Protein 3SON (pdb70)

Foldseek 3Di:
DDKAKEFEWEWADDPVAIWTKWFAFPPDRAIGTQMDMDDDPDDVVRVRQVSCCQFFVDDRDWDFFDPQKDWAQCVVPDPDDDRTDMYGYYYTYCNPPNVVTDGDNRTDDIDTHDLVVVCVRHDDPSRNVRSVRVRVCVVVVHGD/DDAKEFEWEWEQDPPGIWTKWFAFPQDGAIGTQMDDDDDPDDPVRRVLVSVCVQWVWDNPWDWFFPQKDWDQCVVPDPDDDRIHMYGYIYTYCHVTHTAGDDDRGGHHIDTGHLVVCCVRHDDPSRNVRSVRVRVCVVVVHGD

Solvent-accessible surface area: 14533 Å² total

Structure (mmCIF, N/CA/C/O backbone):
data_3SON
#
_entry.id   3SON
#
_cell.length_a   57.880
_cell.length_b   57.880
_cell.length_c   94.490
_cell.angle_alpha   90.000
_cell.angle_beta   90.000
_cell.angle_gamma   90.000
#
_symmetry.space_group_name_H-M   'P 43'
#
loop_
_entity.id
_entity.type
_entity.pdbx_description
1 polymer 'Hypothetical NUDIX hydrolase'
2 non-polymer 'CALCIUM ION'
3 water water
#
loop_
_atom_site.group_PDB
_atom_site.id
_atom_site.type_symbol
_atom_site.label_atom_id
_atom_site.label_alt_id
_atom_site.label_comp_id
_atom_site.label_asym_id
_atom_site.label_entity_id
_atom_site.label_seq_id
_atom_site.pdbx_PDB_ins_code
_atom_site.Cartn_x
_atom_site.Cartn_y
_atom_site.Cartn_z
_atom_site.occupancy
_atom_site.B_iso_or_equiv
_atom_site.auth_seq_id
_atom_site.auth_comp_id
_atom_site.auth_asym_id
_atom_site.auth_atom_id
_atom_site.pdbx_PDB_model_num
ATOM 1 C CA . ARG A 1 3 ? 21.850 29.299 70.737 1.00 47.36 2 ARG A CA 1
ATOM 2 C C . ARG A 1 3 ? 21.239 28.097 71.451 1.00 52.71 2 ARG A C 1
ATOM 3 O O . ARG A 1 3 ? 21.493 27.873 72.640 1.00 57.04 2 ARG A O 1
ATOM 4 N N . GLN A 1 4 ? 20.414 27.339 70.726 1.00 42.41 3 GLN A N 1
ATOM 5 C CA . GLN A 1 4 ? 19.919 26.037 71.193 1.00 47.32 3 GLN A CA 1
ATOM 6 C C . GLN A 1 4 ? 20.539 24.942 70.313 1.00 37.36 3 GLN A C 1
ATOM 7 O O . GLN A 1 4 ? 19.923 24.528 69.317 1.00 37.76 3 GLN A O 1
ATOM 9 N N . PRO A 1 5 ? 21.770 24.476 70.654 1.00 35.66 4 PRO A N 1
ATOM 10 C CA . PRO A 1 5 ? 22.348 23.425 69.816 1.00 31.18 4 PRO A CA 1
ATOM 11 C C . PRO A 1 5 ? 21.662 22.055 70.002 1.00 26.22 4 PRO A C 1
ATOM 12 O O . PRO A 1 5 ? 21.049 21.781 71.055 1.00 30.24 4 PRO A O 1
ATOM 16 N N . PHE A 1 6 ? 21.731 21.223 68.975 1.00 26.38 5 PHE A N 1
ATOM 17 C CA . PHE A 1 6 ? 21.127 19.906 69.016 1.00 24.91 5 PHE A CA 1
ATOM 18 C C . PHE A 1 6 ? 21.851 19.059 68.040 1.00 22.73 5 PHE A C 1
ATOM 19 O O . PHE A 1 6 ? 22.555 19.582 67.184 1.00 23.98 5 PHE A O 1
ATOM 27 N N . GLN A 1 7 ? 21.575 17.753 68.083 1.00 21.03 6 GLN A N 1
ATOM 28 C CA . GLN A 1 7 ? 22.139 16.764 67.220 1.00 23.39 6 GLN A CA 1
ATOM 29 C C . GLN A 1 7 ? 21.039 15.964 66.526 1.00 21.71 6 GLN A C 1
ATOM 30 O O . GLN A 1 7 ? 19.900 15.885 67.012 1.00 22.06 6 GLN A O 1
ATOM 36 N N . VAL A 1 8 ? 21.359 15.439 65.378 1.00 21.07 7 VAL A N 1
ATOM 37 C CA . VAL A 1 8 ? 20.480 14.517 64.743 1.00 19.35 7 VAL A CA 1
ATOM 38 C C . VAL A 1 8 ? 21.149 13.161 64.539 1.00 21.35 7 VAL A C 1
ATOM 39 O O . VAL A 1 8 ? 22.422 13.050 64.470 1.00 21.75 7 VAL A O 1
ATOM 43 N N A LEU A 1 9 ? 20.315 12.125 64.538 0.50 20.69 8 LEU A N 1
ATOM 44 N N B LEU A 1 9 ? 20.308 12.116 64.524 0.50 19.07 8 LEU A N 1
ATOM 45 C CA A LEU A 1 9 ? 20.720 10.775 64.195 0.50 23.64 8 LEU A CA 1
ATOM 46 C CA B LEU A 1 9 ? 20.710 10.721 64.246 0.50 20.17 8 LEU A CA 1
ATOM 47 C C A LEU A 1 9 ? 19.812 10.352 63.045 0.50 20.12 8 LEU A C 1
ATOM 48 C C B LEU A 1 9 ? 19.792 10.157 63.143 0.50 18.29 8 LEU A C 1
ATOM 49 O O A LEU A 1 9 ? 18.611 10.657 63.035 0.50 27.46 8 LEU A O 1
ATOM 50 O O B LEU A 1 9 ? 18.565 10.094 63.294 0.50 19.63 8 LEU A O 1
ATOM 59 N N . VAL A 1 10 ? 20.393 9.707 62.050 1.00 19.46 9 VAL A N 1
ATOM 60 C CA . VAL A 1 10 ? 19.611 9.211 60.893 1.00 21.17 9 VAL A CA 1
ATOM 61 C C . VAL A 1 10 ? 19.980 7.771 60.522 1.00 24.31 9 VAL A C 1
ATOM 62 O O . VAL A 1 10 ? 21.155 7.476 60.283 1.00 23.46 9 VAL A O 1
ATOM 66 N N . ILE A 1 11 ? 18.979 6.872 60.541 1.00 20.58 10 ILE A N 1
ATOM 67 C CA . ILE A 1 11 ? 19.180 5.449 60.320 1.00 21.82 10 ILE A CA 1
ATOM 68 C C . ILE A 1 11 ? 18.753 5.132 58.897 1.00 21.96 10 ILE A C 1
ATOM 69 O O . ILE A 1 11 ? 17.578 5.235 58.571 1.00 25.24 10 ILE A O 1
ATOM 74 N N . PRO A 1 12 ? 19.698 4.760 58.028 1.00 21.52 11 PRO A N 1
ATOM 75 C CA . PRO A 1 12 ? 19.269 4.318 56.667 1.00 21.16 11 PRO A CA 1
ATOM 76 C C . PRO A 1 12 ? 18.660 2.921 56.731 1.00 24.38 11 PRO A C 1
ATOM 77 O O . PRO A 1 12 ? 19.056 2.110 57.590 1.00 24.66 11 PRO A O 1
ATOM 81 N N . PHE A 1 13 ? 17.659 2.624 55.884 1.00 21.91 12 PHE A N 1
ATOM 82 C CA . PHE A 1 13 ? 17.133 1.260 55.792 1.00 22.91 12 PHE A CA 1
ATOM 83 C C . PHE A 1 13 ? 16.689 0.925 54.367 1.00 26.52 12 PHE A C 1
ATOM 84 O O . PHE A 1 13 ? 16.456 1.829 53.552 1.00 28.24 12 PHE A O 1
ATOM 92 N N . ILE A 1 14 ? 16.616 -0.384 54.066 1.00 26.11 13 ILE A N 1
ATOM 93 C CA . ILE A 1 14 ? 16.162 -0.852 52.745 1.00 28.41 13 ILE A CA 1
ATOM 94 C C . ILE A 1 14 ? 15.209 -1.997 52.970 1.00 35.56 13 ILE A C 1
ATOM 95 O O . ILE A 1 14 ? 15.386 -2.776 53.915 1.00 30.78 13 ILE A O 1
ATOM 100 N N . LYS A 1 15 ? 14.174 -2.067 52.135 1.00 40.50 14 LYS A N 1
ATOM 101 C CA . LYS A 1 15 ? 13.284 -3.228 52.081 1.00 39.29 14 LYS A CA 1
ATOM 102 C C . LYS A 1 15 ? 13.819 -4.276 51.102 1.00 45.16 14 LYS A C 1
ATOM 103 O O . LYS A 1 15 ? 13.967 -3.992 49.920 1.00 51.76 14 LYS A O 1
ATOM 109 N N . THR A 1 16 ? 14.118 -5.473 51.604 1.00 47.35 15 THR A N 1
ATOM 110 C CA . THR A 1 16 ? 14.500 -6.622 50.756 1.00 52.82 15 THR A CA 1
ATOM 111 C C . THR A 1 16 ? 13.281 -7.517 50.489 1.00 61.65 15 THR A C 1
ATOM 112 O O . THR A 1 16 ? 12.206 -7.304 51.056 1.00 59.06 15 THR A O 1
ATOM 116 N N . GLU A 1 17 ? 13.445 -8.517 49.629 1.00 70.59 16 GLU A N 1
ATOM 117 C CA . GLU A 1 17 ? 12.361 -9.465 49.370 1.00 75.60 16 GLU A CA 1
ATOM 118 C C . GLU A 1 17 ? 11.935 -10.116 50.695 1.00 72.54 16 GLU A C 1
ATOM 119 O O . GLU A 1 17 ? 10.748 -10.170 51.020 1.00 71.36 16 GLU A O 1
ATOM 121 N N . ALA A 1 18 ? 12.923 -10.549 51.475 1.00 71.56 17 ALA A N 1
ATOM 122 C CA . ALA A 1 18 ? 12.682 -11.221 52.753 1.00 68.83 17 ALA A CA 1
ATOM 123 C C . ALA A 1 18 ? 12.249 -10.274 53.873 1.00 72.73 17 ALA A C 1
ATOM 124 O O . ALA A 1 18 ? 11.138 -10.380 54.402 1.00 63.64 17 ALA A O 1
ATOM 126 N N . ASN A 1 19 ? 13.137 -9.338 54.204 1.00 57.81 18 ASN A N 1
ATOM 127 C CA . ASN A 1 19 ? 13.057 -8.586 55.450 1.00 54.30 18 ASN A CA 1
ATOM 128 C C . ASN A 1 19 ? 13.436 -7.111 55.225 1.00 44.90 18 ASN A C 1
ATOM 129 O O . ASN A 1 19 ? 13.344 -6.602 54.113 1.00 52.14 18 ASN A O 1
ATOM 134 N N . TYR A 1 20 ? 13.792 -6.424 56.304 1.00 34.42 19 TYR A N 1
ATOM 135 C CA . TYR A 1 20 ? 14.375 -5.117 56.205 1.00 32.25 19 TYR A CA 1
ATOM 136 C C . TYR A 1 20 ? 15.811 -5.234 56.621 1.00 27.55 19 TYR A C 1
ATOM 137 O O . TYR A 1 20 ? 16.172 -6.076 57.474 1.00 29.51 19 TYR A O 1
ATOM 146 N N . GLN A 1 21 ? 16.642 -4.429 55.975 1.00 26.75 20 GLN A N 1
ATOM 147 C CA . GLN A 1 21 ? 18.019 -4.275 56.370 1.00 26.63 20 GLN A CA 1
ATOM 148 C C . GLN A 1 21 ? 18.314 -2.828 56.769 1.00 26.66 20 GLN A C 1
ATOM 149 O O . GLN A 1 21 ? 17.666 -1.880 56.284 1.00 27.28 20 GLN A O 1
ATOM 155 N N . PHE A 1 22 ? 19.358 -2.666 57.575 1.00 24.99 21 PHE A N 1
ATOM 156 C CA . PHE A 1 22 ? 19.686 -1.404 58.179 1.00 22.53 21 PHE A CA 1
ATOM 157 C C . PHE A 1 22 ? 21.151 -1.094 57.869 1.00 19.77 21 PHE A C 1
ATOM 158 O O . PHE A 1 22 ? 22.022 -1.993 57.850 1.00 25.44 21 PHE A O 1
ATOM 166 N N . GLY A 1 23 ? 21.384 0.162 57.574 1.00 24.00 22 GLY A N 1
ATOM 167 C CA . GLY A 1 23 ? 22.646 0.626 57.114 1.00 20.16 22 GLY A CA 1
ATOM 168 C C . GLY A 1 23 ? 23.514 1.170 58.269 1.00 20.81 22 GLY A C 1
ATOM 169 O O . GLY A 1 23 ? 23.118 2.067 58.995 1.00 22.65 22 GLY A O 1
ATOM 170 N N . VAL A 1 24 ? 24.636 0.507 58.526 1.00 20.44 23 VAL A N 1
ATOM 171 C CA . VAL A 1 24 ? 25.557 0.998 59.549 1.00 21.29 23 VAL A CA 1
ATOM 172 C C . VAL A 1 24 ? 26.864 1.369 58.889 1.00 20.28 23 VAL A C 1
ATOM 173 O O . VAL A 1 24 ? 27.275 0.743 57.923 1.00 22.44 23 VAL A O 1
ATOM 177 N N . LEU A 1 25 ? 27.546 2.347 59.488 1.00 20.06 24 LEU A N 1
ATOM 178 C CA . LEU A 1 25 ? 28.767 2.949 58.914 1.00 20.79 24 LEU A CA 1
ATOM 179 C C . LEU A 1 25 ? 29.932 2.695 59.794 1.00 21.30 24 LEU A C 1
ATOM 180 O O . LEU A 1 25 ? 29.840 2.911 60.989 1.00 21.08 24 LEU A O 1
ATOM 185 N N . HIS A 1 26 ? 31.025 2.225 59.197 1.00 18.66 25 HIS A N 1
ATOM 186 C CA . HIS A 1 26 ? 32.199 1.992 59.933 1.00 18.41 25 HIS A CA 1
ATOM 187 C C . HIS A 1 26 ? 33.101 3.175 59.743 1.00 21.87 25 HIS A C 1
ATOM 188 O O . HIS A 1 26 ? 33.253 3.683 58.632 1.00 23.07 25 HIS A O 1
ATOM 195 N N . ARG A 1 27 ? 33.658 3.679 60.848 1.00 20.46 26 ARG A N 1
ATOM 196 C CA . ARG A 1 27 ? 34.537 4.831 60.757 1.00 18.64 26 ARG A CA 1
ATOM 197 C C . ARG A 1 27 ? 35.948 4.544 60.154 1.00 24.70 26 ARG A C 1
ATOM 198 O O . ARG A 1 27 ? 36.556 3.451 60.319 1.00 21.05 26 ARG A O 1
ATOM 206 N N . THR A 1 28 ? 36.450 5.513 59.410 1.00 19.08 27 THR A N 1
ATOM 207 C CA . THR A 1 28 ? 37.826 5.394 58.874 1.00 22.41 27 THR A CA 1
ATOM 208 C C . THR A 1 28 ? 38.880 5.381 59.957 1.00 18.97 27 THR A C 1
ATOM 209 O O . THR A 1 28 ? 39.868 4.585 59.873 1.00 20.05 27 THR A O 1
ATOM 213 N N . ASP A 1 29 ? 38.744 6.254 60.969 1.00 18.59 28 ASP A N 1
ATOM 214 C CA . ASP A 1 29 ? 39.776 6.518 61.975 1.00 19.72 28 ASP A CA 1
ATOM 215 C C . ASP A 1 29 ? 39.669 5.752 63.276 1.00 20.59 28 ASP A C 1
ATOM 216 O O . ASP A 1 29 ? 40.488 5.889 64.153 1.00 21.72 28 ASP A O 1
ATOM 221 N N . ALA A 1 30 ? 38.689 4.852 63.378 1.00 18.48 29 ALA A N 1
ATOM 222 C CA . ALA A 1 30 ? 38.420 4.104 64.611 1.00 18.43 29 ALA A CA 1
ATOM 223 C C . ALA A 1 30 ? 37.601 2.888 64.286 1.00 22.84 29 ALA A C 1
ATOM 224 O O . ALA A 1 30 ? 36.785 2.939 63.365 1.00 20.69 29 ALA A O 1
ATOM 226 N N . ASP A 1 31 ? 37.750 1.801 65.064 1.00 24.20 30 ASP A N 1
ATOM 227 C CA . ASP A 1 31 ? 36.892 0.612 64.887 1.00 25.28 30 ASP A CA 1
ATOM 228 C C . ASP A 1 31 ? 35.522 0.855 65.585 1.00 25.90 30 ASP A C 1
ATOM 229 O O . ASP A 1 31 ? 35.260 0.339 66.674 1.00 25.92 30 ASP A O 1
ATOM 234 N N . VAL A 1 32 ? 34.683 1.653 64.942 1.00 25.51 31 VAL A N 1
ATOM 235 C CA . VAL A 1 32 ? 33.453 2.166 65.511 1.00 23.47 31 VAL A CA 1
ATOM 236 C C . VAL A 1 32 ? 32.389 2.126 64.422 1.00 17.71 31 VAL A C 1
ATOM 237 O O . VAL A 1 32 ? 32.646 2.562 63.348 1.00 20.48 31 VAL A O 1
ATOM 241 N N . TRP A 1 33 ? 31.191 1.598 64.743 1.00 20.14 32 TRP A N 1
ATOM 242 C CA . TRP A 1 33 ? 30.089 1.519 63.798 1.00 16.88 32 TRP A CA 1
ATOM 243 C C . TRP A 1 33 ? 29.057 2.493 64.317 1.00 18.50 32 TRP A C 1
ATOM 244 O O . TRP A 1 33 ? 28.831 2.589 65.543 1.00 21.23 32 TRP A O 1
ATOM 255 N N . GLN A 1 34 ? 28.512 3.301 63.429 1.00 21.34 33 GLN A N 1
ATOM 256 C CA . GLN A 1 34 ? 27.523 4.325 63.793 1.00 19.15 33 GLN A CA 1
ATOM 257 C C . GLN A 1 34 ? 26.525 4.600 62.660 1.00 21.52 33 GLN A C 1
ATOM 258 O O . GLN A 1 34 ? 26.652 4.128 61.501 1.00 19.37 33 GLN A O 1
ATOM 264 N N . PHE A 1 35 ? 25.519 5.394 62.993 1.00 18.79 34 PHE A N 1
ATOM 265 C CA . PHE A 1 35 ? 24.583 5.921 62.020 1.00 22.72 34 PHE A CA 1
ATOM 266 C C . PHE A 1 35 ? 25.018 7.315 61.532 1.00 20.24 34 PHE A C 1
ATOM 267 O O . PHE A 1 35 ? 26.109 7.768 61.884 1.00 22.14 34 PHE A O 1
ATOM 275 N N . VAL A 1 36 ? 24.246 7.882 60.606 1.00 17.38 35 VAL A N 1
ATOM 276 C CA . VAL A 1 36 ? 24.431 9.237 60.150 1.00 20.03 35 VAL A CA 1
ATOM 277 C C . VAL A 1 36 ? 24.236 10.139 61.372 1.00 19.84 35 VAL A C 1
ATOM 278 O O . VAL A 1 36 ? 23.298 9.966 62.145 1.00 21.39 35 VAL A O 1
ATOM 282 N N . ALA A 1 37 ? 25.141 11.091 61.597 1.00 22.19 36 ALA A N 1
ATOM 283 C CA . ALA A 1 37 ? 25.012 11.956 62.803 1.00 18.61 36 ALA A CA 1
ATOM 284 C C . ALA A 1 37 ? 25.562 13.330 62.503 1.00 21.09 36 ALA A C 1
ATOM 285 O O . ALA A 1 37 ? 26.549 13.463 61.746 1.00 24.16 36 ALA A O 1
ATOM 287 N N . GLY A 1 38 ? 24.991 14.350 63.108 1.00 21.31 37 GLY A N 1
ATOM 288 C CA . GLY A 1 38 ? 25.535 15.681 62.940 1.00 22.00 37 GLY A CA 1
ATOM 289 C C . GLY A 1 38 ? 24.815 16.701 63.759 1.00 24.72 37 GLY A C 1
ATOM 290 O O . GLY A 1 38 ? 23.688 16.482 64.160 1.00 23.52 37 GLY A O 1
ATOM 291 N N . GLY A 1 39 ? 25.361 17.895 63.843 1.00 23.51 38 GLY A N 1
ATOM 292 C CA . GLY A 1 39 ? 24.742 18.927 64.621 1.00 25.25 38 GLY A CA 1
ATOM 293 C C . GLY A 1 39 ? 24.042 20.005 63.792 1.00 25.01 38 GLY A C 1
ATOM 294 O O . GLY A 1 39 ? 24.354 20.222 62.601 1.00 29.31 38 GLY A O 1
ATOM 295 N N . GLY A 1 40 ? 23.080 20.670 64.433 1.00 24.94 39 GLY A N 1
ATOM 296 C CA . GLY A 1 40 ? 22.390 21.767 63.841 1.00 28.19 39 GLY A CA 1
ATOM 297 C C . GLY A 1 40 ? 23.332 22.875 63.550 1.00 29.38 39 GLY A C 1
ATOM 298 O O . GLY A 1 40 ? 24.240 23.162 64.358 1.00 27.35 39 GLY A O 1
ATOM 299 N N . GLU A 1 41 ? 23.1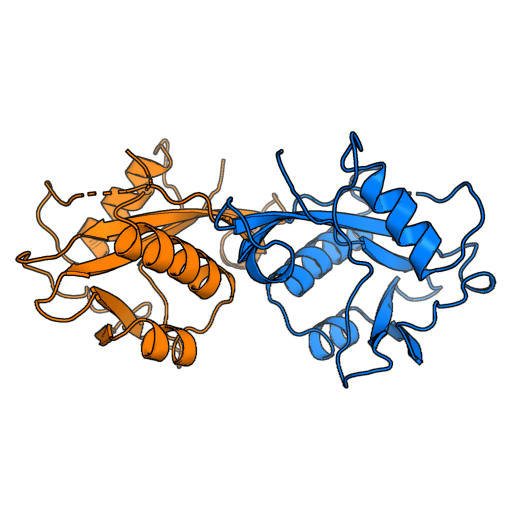50 23.504 62.385 1.00 33.23 40 GLU A N 1
ATOM 300 C CA . GLU A 1 41 ? 23.900 24.722 62.026 1.00 36.22 40 GLU A CA 1
ATOM 301 C C . GLU A 1 41 ? 22.980 25.891 61.753 1.00 41.60 40 GLU A C 1
ATOM 302 O O . GLU A 1 41 ? 21.831 25.700 61.358 1.00 36.77 40 GLU A O 1
ATOM 308 N N . ASP A 1 42 ? 23.487 27.106 61.998 1.00 36.86 41 ASP A N 1
ATOM 309 C CA . ASP A 1 42 ? 22.793 28.365 61.640 1.00 45.24 41 ASP A CA 1
ATOM 310 C C . ASP A 1 42 ? 21.360 28.464 62.191 1.00 43.08 41 ASP A C 1
ATOM 311 O O . ASP A 1 42 ? 21.156 28.422 63.407 1.00 58.29 41 ASP A O 1
ATOM 316 N N . GLU A 1 43 ? 20.376 28.604 61.302 1.00 42.18 42 GLU A N 1
ATOM 317 C CA . GLU A 1 43 ? 18.984 28.687 61.703 1.00 35.06 42 GLU A CA 1
ATOM 318 C C . GLU A 1 43 ? 18.177 27.469 61.267 1.00 38.53 42 GLU A C 1
ATOM 319 O O . GLU A 1 43 ? 16.962 27.559 61.120 1.00 39.39 42 GLU A O 1
ATOM 321 N N . GLU A 1 44 ? 18.842 26.304 61.148 1.00 36.17 43 GLU A N 1
ATOM 322 C CA . GLU A 1 44 ? 18.200 25.087 60.634 1.00 42.12 43 GLU A CA 1
ATOM 323 C C . GLU A 1 44 ? 17.007 24.525 61.473 1.00 31.82 43 GLU A C 1
ATOM 324 O O . GLU A 1 44 ? 17.042 24.456 62.714 1.00 33.89 43 GLU A O 1
ATOM 330 N N . ALA A 1 45 ? 15.936 24.113 60.793 1.00 31.35 44 ALA A N 1
ATOM 331 C CA . ALA A 1 45 ? 14.957 23.312 61.469 1.00 29.99 44 ALA A CA 1
ATOM 332 C C . ALA A 1 45 ? 15.685 21.969 61.636 1.00 28.15 44 ALA A C 1
ATOM 333 O O . ALA A 1 45 ? 16.658 21.697 60.893 1.00 31.00 44 ALA A O 1
ATOM 335 N N A ILE A 1 46 ? 15.252 21.166 62.601 0.50 26.57 45 ILE A N 1
ATOM 336 N N B ILE A 1 46 ? 15.267 21.175 62.631 0.50 28.74 45 ILE A N 1
ATOM 337 C CA A ILE A 1 46 ? 15.851 19.861 62.870 0.50 22.38 45 ILE A CA 1
ATOM 338 C CA B ILE A 1 46 ? 15.884 19.872 62.899 0.50 25.69 45 ILE A CA 1
ATOM 339 C C A ILE A 1 46 ? 15.757 18.926 61.659 0.50 22.55 45 ILE A C 1
ATOM 340 C C B ILE A 1 46 ? 15.785 19.032 61.621 0.50 25.40 45 ILE A C 1
ATOM 341 O O A ILE A 1 46 ? 16.646 18.124 61.405 0.50 22.73 45 ILE A O 1
ATOM 342 O O B ILE A 1 46 ? 16.768 18.496 61.149 0.50 27.08 45 ILE A O 1
ATOM 351 N N A SER A 1 47 ? 14.614 18.977 60.974 0.50 25.40 46 SER A N 1
ATOM 352 N N B SER A 1 47 ? 14.581 18.946 61.052 0.50 26.89 46 SER A N 1
ATOM 353 C CA A SER A 1 47 ? 14.431 18.184 59.749 0.50 28.27 46 SER A CA 1
ATOM 354 C CA B SER A 1 47 ? 14.404 18.212 59.780 0.50 31.09 46 SER A CA 1
ATOM 355 C C A SER A 1 47 ? 15.437 18.570 58.648 0.50 26.10 46 SER A C 1
ATOM 356 C C B SER A 1 47 ? 15.452 18.568 58.694 0.50 27.58 46 SER A C 1
ATOM 357 O O A SER A 1 47 ? 15.837 17.726 57.849 0.50 26.44 46 SER A O 1
ATOM 358 O O B SER A 1 47 ? 15.910 17.690 57.971 0.50 29.51 46 SER A O 1
ATOM 363 N N . GLU A 1 48 ? 15.794 19.855 58.570 1.00 26.00 47 GLU A N 1
ATOM 364 C CA . GLU A 1 48 ? 16.713 20.335 57.592 1.00 24.74 47 GLU A CA 1
ATOM 365 C C . GLU A 1 48 ? 18.140 19.885 57.895 1.00 27.28 47 GLU A C 1
ATOM 366 O O . GLU A 1 48 ? 18.902 19.565 56.982 1.00 27.40 47 GLU A O 1
ATOM 372 N N . THR A 1 49 ? 18.513 19.884 59.175 1.00 25.62 48 THR A N 1
ATOM 373 C CA . THR A 1 49 ? 19.795 19.248 59.617 1.00 22.13 48 THR A CA 1
ATOM 374 C C . THR A 1 49 ? 19.843 17.779 59.233 1.00 25.10 48 THR A C 1
ATOM 375 O O . THR A 1 49 ? 20.849 17.311 58.721 1.00 24.53 48 THR A O 1
ATOM 379 N N . ALA A 1 50 ? 18.787 17.031 59.536 1.00 22.47 49 ALA A N 1
ATOM 380 C CA . ALA A 1 50 ? 18.751 15.559 59.217 1.00 19.42 49 ALA A CA 1
ATOM 381 C C . ALA A 1 50 ? 18.966 15.364 57.715 1.00 21.30 49 ALA A C 1
ATOM 382 O O . ALA A 1 50 ? 19.770 14.536 57.323 1.00 25.79 49 ALA A O 1
ATOM 384 N N . LYS A 1 51 ? 18.268 16.179 56.879 1.00 21.33 50 LYS A N 1
ATOM 385 C CA . LYS A 1 51 ? 18.407 16.082 55.413 1.00 24.50 50 LYS A CA 1
ATOM 386 C C . LYS A 1 51 ? 19.854 16.370 54.991 1.00 21.38 50 LYS A C 1
ATOM 387 O O . LYS A 1 51 ? 20.449 15.626 54.201 1.00 29.03 50 LYS A O 1
ATOM 393 N N . ARG A 1 52 ? 20.361 17.497 55.451 1.00 24.57 51 ARG A N 1
ATOM 394 C CA . ARG A 1 52 ? 21.720 17.938 55.093 1.00 24.58 51 ARG A CA 1
ATOM 395 C C . ARG A 1 52 ? 22.756 16.894 55.428 1.00 23.19 51 ARG A C 1
ATOM 396 O O . ARG A 1 52 ? 23.620 16.602 54.575 1.00 26.84 51 ARG A O 1
ATOM 404 N N . GLU A 1 53 ? 22.671 16.345 56.648 1.00 24.01 52 GLU A N 1
ATOM 405 C CA . GLU A 1 53 ? 23.680 15.389 57.140 1.00 23.67 52 GLU A CA 1
ATOM 406 C C . GLU A 1 53 ? 23.606 14.105 56.341 1.00 24.51 52 GLU A C 1
ATOM 407 O O . GLU A 1 53 ? 24.637 13.459 56.077 1.00 25.26 52 GLU A O 1
ATOM 413 N N . SER A 1 54 ? 22.386 13.686 56.029 1.00 24.75 53 SER A N 1
ATOM 414 C CA . SER A 1 54 ? 22.155 12.524 55.211 1.00 27.04 53 SER A CA 1
ATOM 415 C C . SER A 1 54 ? 22.757 12.722 53.829 1.00 23.22 53 SER A C 1
ATOM 416 O O . SER A 1 54 ? 23.418 11.818 53.303 1.00 23.10 53 SER A O 1
ATOM 419 N N . ILE A 1 55 ? 22.501 13.863 53.199 1.00 28.29 54 ILE A N 1
ATOM 420 C CA . ILE A 1 55 ? 23.142 14.181 51.917 1.00 28.26 54 ILE A CA 1
ATOM 421 C C . ILE A 1 55 ? 24.700 14.241 52.002 1.00 23.23 54 ILE A C 1
ATOM 422 O O . ILE A 1 55 ? 25.370 13.740 51.127 1.00 28.31 54 ILE A O 1
ATOM 427 N N . GLU A 1 56 ? 25.267 14.839 53.060 1.00 27.12 55 GLU A N 1
ATOM 428 C CA . GLU A 1 56 ? 26.694 14.948 53.184 1.00 28.63 55 GLU A CA 1
ATOM 429 C C . GLU A 1 56 ? 27.298 13.544 53.334 1.00 27.33 55 GLU A C 1
ATOM 430 O O . GLU A 1 56 ? 28.258 13.195 52.659 1.00 34.48 55 GLU A O 1
ATOM 436 N N . GLU A 1 57 ? 26.709 12.718 54.180 1.00 23.88 56 GLU A N 1
ATOM 437 C CA . GLU A 1 57 ? 27.365 11.446 54.486 1.00 27.41 56 GLU A CA 1
ATOM 438 C C . GLU A 1 57 ? 27.181 10.356 53.444 1.00 24.48 56 GLU A C 1
ATOM 439 O O . GLU A 1 57 ? 28.044 9.480 53.334 1.00 26.66 56 GLU A O 1
ATOM 445 N N . LEU A 1 58 ? 26.059 10.372 52.720 1.00 26.85 57 LEU A N 1
ATOM 446 C CA . LEU A 1 58 ? 25.706 9.348 51.722 1.00 21.19 57 LEU A CA 1
ATOM 447 C C . LEU A 1 58 ? 25.777 9.792 50.250 1.00 24.97 57 LEU A C 1
ATOM 448 O O . LEU A 1 58 ? 25.548 8.994 49.335 1.00 25.74 57 LEU A O 1
ATOM 453 N N . ASN A 1 59 ? 26.202 11.043 50.047 1.00 25.62 58 ASN A N 1
ATOM 454 C CA . ASN A 1 59 ? 26.348 11.680 48.744 1.00 30.01 58 ASN A CA 1
ATOM 455 C C . ASN A 1 59 ? 25.156 11.428 47.817 1.00 30.25 58 ASN A C 1
ATOM 456 O O . ASN A 1 59 ? 25.296 10.923 46.706 1.00 34.57 58 ASN A O 1
ATOM 461 N N . LEU A 1 60 ? 23.985 11.798 48.304 1.00 33.15 59 L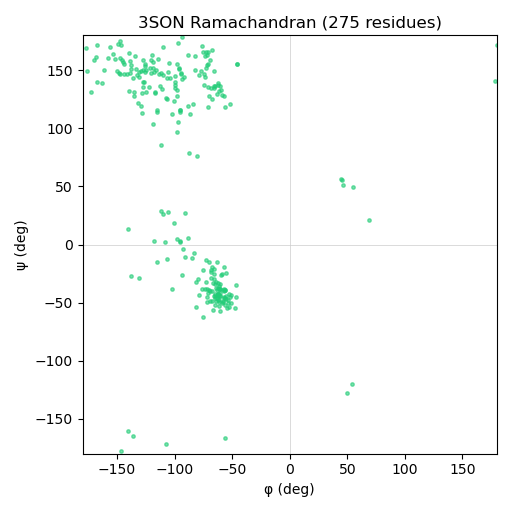EU A N 1
ATOM 462 C CA . LEU A 1 60 ? 22.712 11.511 47.620 1.00 42.24 59 LEU A CA 1
ATOM 463 C C . LEU A 1 60 ? 22.239 12.694 46.783 1.00 48.62 59 LEU A C 1
ATOM 464 O O . LEU A 1 60 ? 22.491 13.826 47.141 1.00 39.73 59 LEU A O 1
ATOM 469 N N . ASP A 1 61 ? 21.499 12.421 45.708 1.00 64.43 60 ASP A N 1
ATOM 470 C CA . ASP A 1 61 ? 20.771 13.478 44.969 1.00 80.99 60 ASP A CA 1
ATOM 471 C C . ASP A 1 61 ? 19.809 14.242 45.931 1.00 90.77 60 ASP A C 1
ATOM 472 O O . ASP A 1 61 ? 19.889 14.075 47.150 1.00 106.58 60 ASP A O 1
ATOM 477 N N . VAL A 1 62 ? 18.886 15.041 45.395 1.00 105.13 61 VAL A N 1
ATOM 478 C CA . VAL A 1 62 ? 18.093 15.969 46.240 1.00 105.66 61 VAL A CA 1
ATOM 479 C C . VAL A 1 62 ? 16.863 15.407 46.994 1.00 102.42 61 VAL A C 1
ATOM 480 O O . VAL A 1 62 ? 16.558 15.883 48.092 1.00 91.15 61 VAL A O 1
ATOM 484 N N . ASP A 1 63 ? 16.171 14.408 46.433 1.00 93.69 62 ASP A N 1
ATOM 485 C CA . ASP A 1 63 ? 14.852 14.001 46.965 1.00 84.74 62 ASP A CA 1
ATOM 486 C C . ASP A 1 63 ? 14.749 12.540 47.475 1.00 75.13 62 ASP A C 1
ATOM 487 O O . ASP A 1 63 ? 14.626 11.594 46.690 1.00 54.86 62 ASP A O 1
ATOM 492 N N . VAL A 1 64 ? 14.755 12.382 48.799 1.00 64.58 63 VAL A N 1
ATOM 493 C CA . VAL A 1 64 ? 14.623 11.059 49.442 1.00 65.34 63 VAL A CA 1
ATOM 494 C C . VAL A 1 64 ? 13.580 11.083 50.572 1.00 51.98 63 VAL A C 1
ATOM 495 O O . VAL A 1 64 ? 13.444 12.088 51.266 1.00 41.31 63 VAL A O 1
ATOM 499 N N . LYS A 1 65 ? 12.861 9.974 50.763 1.00 50.68 64 LYS A N 1
ATOM 500 C CA . LYS A 1 65 ? 11.862 9.894 51.829 1.00 50.70 64 LYS A CA 1
ATOM 501 C C . LYS A 1 65 ? 12.529 9.729 53.223 1.00 41.57 64 LYS A C 1
ATOM 502 O O . LYS A 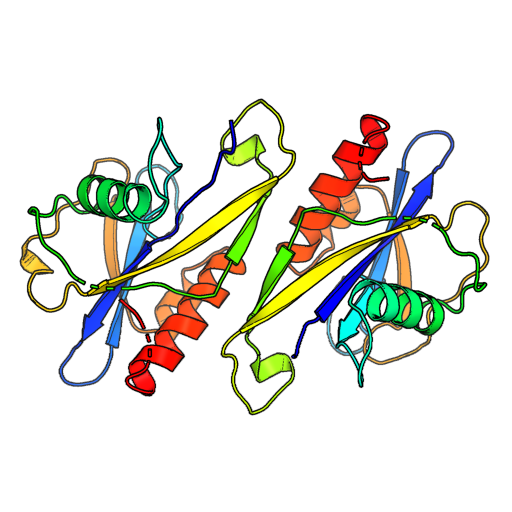1 65 ? 13.205 8.719 53.476 1.00 32.16 64 LYS A O 1
ATOM 520 N N . TYR A 1 67 ? 11.907 9.911 57.486 1.00 31.63 66 TYR A N 1
ATOM 521 C CA . TYR A 1 67 ? 10.854 9.623 58.443 1.00 28.93 66 TYR A CA 1
ATOM 522 C C . TYR A 1 67 ? 11.298 10.015 59.814 1.00 29.72 66 TYR A C 1
ATOM 523 O O . TYR A 1 67 ? 12.463 9.954 60.080 1.00 25.45 66 TYR A O 1
ATOM 532 N N . SER A 1 68 ? 10.348 10.423 60.656 1.00 31.40 67 SER A N 1
ATOM 533 C CA . SER A 1 68 ? 10.599 10.775 62.046 1.00 26.35 67 SER A CA 1
ATOM 534 C C . SER A 1 68 ? 10.436 9.645 63.028 1.00 25.03 67 SER A C 1
ATOM 535 O O . SER A 1 68 ? 9.554 8.782 62.894 1.00 32.06 67 SER A O 1
ATOM 538 N N . LEU A 1 69 ? 11.302 9.659 64.041 1.00 26.91 68 LEU A N 1
ATOM 539 C CA . LEU A 1 69 ? 11.208 8.694 65.160 1.00 26.31 68 LEU A CA 1
ATOM 540 C C . LEU A 1 69 ? 10.963 9.479 66.451 1.00 24.16 68 LEU A C 1
ATOM 541 O O . LEU A 1 69 ? 11.387 10.642 66.555 1.00 30.87 68 LEU A O 1
ATOM 546 N N . ASP A 1 70 ? 10.243 8.877 67.396 1.00 29.47 69 ASP A N 1
ATOM 547 C CA . ASP A 1 70 ? 10.053 9.422 68.766 1.00 21.97 69 ASP A CA 1
ATOM 548 C C . ASP A 1 70 ? 11.269 9.276 69.680 1.00 28.53 69 ASP A C 1
ATOM 549 O O . ASP A 1 70 ? 11.399 10.007 70.640 1.00 33.71 69 ASP A O 1
ATOM 554 N N . SER A 1 71 ? 12.158 8.354 69.391 1.00 29.68 70 SER A N 1
ATOM 555 C CA . SER A 1 71 ? 13.281 8.132 70.281 1.00 24.10 70 SER A CA 1
ATOM 556 C C . SER A 1 71 ? 14.154 9.368 70.350 1.00 25.48 70 SER A C 1
ATOM 557 O O . SER A 1 71 ? 14.506 9.936 69.340 1.00 30.88 70 SER A O 1
ATOM 560 N N . HIS A 1 72 ? 14.452 9.795 71.559 1.00 28.41 71 HIS A N 1
ATOM 561 C CA . HIS A 1 72 ? 15.268 10.955 71.786 1.00 35.43 71 HIS A CA 1
ATOM 562 C C . HIS A 1 72 ? 16.175 10.720 72.965 1.00 32.13 71 HIS A C 1
ATOM 563 O O . HIS A 1 72 ? 15.789 10.030 73.910 1.00 44.78 71 HIS A O 1
ATOM 570 N N . ALA A 1 73 ? 17.383 11.290 72.941 1.00 28.12 72 ALA A N 1
ATOM 571 C CA . ALA A 1 73 ? 18.334 11.201 74.065 1.00 25.31 72 ALA A CA 1
ATOM 572 C C . ALA A 1 73 ? 19.155 12.488 74.276 1.00 25.38 72 ALA A C 1
ATOM 573 O O . ALA A 1 73 ? 19.292 13.281 73.409 1.00 22.60 72 ALA A O 1
ATOM 575 N N . SER A 1 74 ? 19.635 12.694 75.485 1.00 29.84 73 SER A N 1
ATOM 576 C CA . SER A 1 74 ? 20.484 13.836 75.757 1.00 28.21 73 SER A CA 1
ATOM 577 C C . SER A 1 74 ? 21.904 13.363 75.622 1.00 29.11 73 SER A C 1
ATOM 578 O O . SER A 1 74 ? 22.204 12.192 75.883 1.00 38.46 73 SER A O 1
ATOM 581 N N . ILE A 1 75 ? 22.794 14.208 75.161 1.00 23.87 74 ILE A N 1
ATOM 582 C CA . ILE A 1 75 ? 24.207 13.855 75.088 1.00 31.61 74 ILE A CA 1
ATOM 583 C C . ILE A 1 75 ? 25.018 14.911 75.788 1.00 36.03 74 ILE A C 1
ATOM 584 O O . ILE A 1 75 ? 24.724 16.093 75.631 1.00 35.57 74 ILE A O 1
ATOM 589 N N . PRO A 1 76 ? 26.065 14.505 76.559 1.00 26.57 75 PRO A N 1
ATOM 590 C CA . PRO A 1 76 ? 26.998 15.480 77.177 1.00 27.78 75 PRO A CA 1
ATOM 591 C C . PRO A 1 76 ? 27.459 16.378 76.054 1.00 33.58 75 PRO A C 1
ATOM 592 O O . PRO A 1 76 ? 27.927 15.905 75.007 1.00 34.04 75 PRO A O 1
ATOM 596 N N . ASN A 1 77 ? 27.195 17.661 76.195 1.00 30.18 76 ASN A N 1
ATOM 597 C CA . ASN A 1 77 ? 27.378 18.545 75.064 1.00 34.44 76 ASN A CA 1
ATOM 598 C C . ASN A 1 77 ? 28.863 18.700 74.757 1.00 32.04 76 ASN A C 1
ATOM 599 O O . ASN A 1 77 ? 29.242 19.124 73.644 1.00 33.33 76 ASN A O 1
ATOM 604 N N . PHE A 1 78 ? 29.709 18.301 75.707 1.00 32.99 77 PHE A N 1
ATOM 605 C CA . PHE A 1 78 ? 31.178 18.347 75.519 1.00 36.76 77 PHE A CA 1
ATOM 606 C C . PHE A 1 78 ? 31.703 17.521 74.304 1.00 39.49 77 PHE A C 1
ATOM 607 O O . PHE A 1 78 ? 32.797 17.769 73.787 1.00 41.10 77 PHE A O 1
ATOM 615 N N . HIS A 1 79 ? 30.957 16.506 73.910 1.00 29.38 78 HIS A N 1
ATOM 616 C CA . HIS A 1 79 ? 31.209 15.782 72.642 1.00 25.65 78 HIS A CA 1
ATOM 617 C C . HIS A 1 79 ? 31.236 16.686 71.442 1.00 33.13 78 HIS A C 1
ATOM 618 O O . HIS A 1 79 ? 31.870 16.332 70.420 1.00 27.22 78 HIS A O 1
ATOM 625 N N . PHE A 1 80 ? 30.551 17.845 71.554 1.00 34.08 79 PHE A N 1
ATOM 626 C CA . PHE A 1 80 ? 30.132 18.700 70.381 1.00 35.15 79 PHE A CA 1
ATOM 627 C C . PHE A 1 80 ? 30.461 20.168 70.513 1.00 38.73 79 PHE A C 1
ATOM 628 O O . PHE A 1 80 ? 30.717 20.867 69.498 1.00 37.12 79 PHE A O 1
ATOM 636 N N . SER A 1 81 ? 30.503 20.654 71.759 1.00 33.71 80 SER A N 1
ATOM 637 C CA . SER A 1 81 ? 30.561 22.082 72.021 1.00 29.33 80 SER A CA 1
ATOM 638 C C . SER A 1 81 ? 31.420 22.384 73.259 1.00 30.77 80 SER A C 1
ATOM 639 O O . SER A 1 81 ? 31.498 21.590 74.143 1.00 28.73 80 SER A O 1
ATOM 642 N N . PHE A 1 82 ? 31.944 23.564 73.364 1.00 36.23 81 PHE A N 1
ATOM 643 C CA . PHE A 1 82 ? 32.658 23.952 74.572 1.00 39.85 81 PHE A CA 1
ATOM 644 C C . PHE A 1 82 ? 31.752 24.610 75.613 1.00 39.53 81 PHE A C 1
ATOM 645 O O . PHE A 1 82 ? 32.146 24.820 76.743 1.00 42.02 81 PHE A O 1
ATOM 653 N N . ASN A 1 83 ? 30.532 24.938 75.221 1.00 37.17 82 ASN A N 1
ATOM 654 C CA . ASN A 1 83 ? 29.743 25.839 76.016 1.00 40.38 82 ASN A CA 1
ATOM 655 C C . ASN A 1 83 ? 28.495 25.148 76.454 1.00 32.96 82 ASN A C 1
ATOM 656 O O . ASN A 1 83 ? 28.142 24.127 75.896 1.00 33.26 82 ASN A O 1
ATOM 661 N N . LYS A 1 84 ? 27.840 25.724 77.462 1.00 35.36 83 LYS A N 1
ATOM 662 C CA . LYS A 1 84 ? 26.493 25.308 77.820 1.00 36.58 83 LYS A CA 1
ATOM 663 C C . LYS A 1 84 ? 25.669 25.200 76.525 1.00 34.61 83 LYS A C 1
ATOM 664 O O . LYS A 1 84 ? 25.936 25.878 75.543 1.00 38.10 83 LYS A O 1
ATOM 669 N N . PRO A 1 85 ? 24.636 24.400 76.524 1.00 30.76 84 PRO A N 1
ATOM 670 C CA . PRO A 1 85 ? 24.173 23.674 77.672 1.00 31.01 84 PRO A CA 1
ATOM 671 C C . PRO A 1 85 ? 25.038 22.460 78.092 1.00 32.58 84 PRO A C 1
ATOM 672 O O . PRO A 1 85 ? 25.825 21.906 77.285 1.00 29.97 84 PRO A O 1
ATOM 676 N N . TYR A 1 86 ? 24.848 22.004 79.330 1.00 32.40 85 TYR A N 1
ATOM 677 C CA . TYR A 1 86 ? 25.508 20.787 79.786 1.00 28.01 85 TYR A CA 1
ATOM 678 C C . TYR A 1 86 ? 25.206 19.572 78.925 1.00 27.12 85 TYR A C 1
ATOM 679 O O . TYR A 1 86 ? 26.086 18.738 78.687 1.00 27.07 85 TYR A O 1
ATOM 688 N N . VAL A 1 87 ? 23.962 19.427 78.485 1.00 26.07 86 VAL A N 1
ATOM 689 C CA . VAL A 1 87 ? 23.574 18.310 77.611 1.00 23.17 86 VAL A CA 1
ATOM 690 C C . VAL A 1 87 ? 22.734 18.830 76.446 1.00 26.74 86 VAL A C 1
ATOM 691 O O . VAL A 1 87 ? 22.076 19.879 76.577 1.00 26.20 86 VAL A O 1
ATOM 695 N N . VAL A 1 88 ? 22.760 18.169 75.284 1.00 27.00 87 VAL A N 1
ATOM 696 C CA . VAL A 1 88 ? 21.903 18.602 74.146 1.00 32.60 87 VAL A CA 1
ATOM 697 C C . VAL A 1 88 ? 21.074 17.463 73.653 1.00 27.61 87 VAL A C 1
ATOM 698 O O . VAL A 1 88 ? 21.431 16.257 73.855 1.00 23.15 87 VAL A O 1
ATOM 702 N N . PRO A 1 89 ? 19.940 17.770 73.023 1.00 24.53 88 PRO A N 1
ATOM 703 C CA . PRO A 1 89 ? 19.140 16.674 72.601 1.00 23.07 88 PRO A CA 1
ATOM 704 C C . PRO A 1 89 ? 19.619 16.100 71.286 1.00 23.02 88 PRO A C 1
ATOM 705 O O . PRO A 1 89 ? 20.167 16.816 70.455 1.00 26.23 88 PRO A O 1
ATOM 709 N N . GLU A 1 90 ? 19.389 14.819 71.132 1.00 25.18 89 GLU A N 1
ATOM 710 C CA . GLU A 1 90 ? 19.612 14.104 69.897 1.00 23.01 89 GLU A CA 1
ATOM 711 C C . GLU A 1 90 ? 18.260 13.579 69.338 1.00 21.76 89 GLU A C 1
ATOM 712 O O . GLU A 1 90 ? 17.585 12.725 69.961 1.00 27.69 89 GLU A O 1
ATOM 718 N N . TYR A 1 91 ? 17.870 14.073 68.179 1.00 23.41 90 TYR A N 1
ATOM 719 C CA . TYR A 1 91 ? 16.621 13.707 67.533 1.00 21.24 90 TYR A CA 1
ATOM 720 C C . TYR A 1 91 ? 16.913 12.693 66.474 1.00 25.97 90 TYR A C 1
ATOM 721 O O . TYR A 1 91 ? 17.899 12.794 65.817 1.00 23.43 90 TYR A O 1
ATOM 730 N N . CYS A 1 92 ? 15.999 11.741 66.263 1.00 21.77 91 CYS A N 1
ATOM 731 C CA . CYS A 1 92 ? 16.287 10.652 65.446 1.00 21.86 91 CYS A CA 1
ATOM 732 C C . CYS A 1 92 ? 15.396 10.522 64.238 1.00 24.52 91 CYS A C 1
ATOM 733 O O . CYS A 1 92 ? 14.145 10.827 64.301 1.00 24.38 91 CYS A O 1
ATOM 736 N N . PHE A 1 93 ? 15.945 9.925 63.175 1.00 22.01 92 PHE A N 1
ATOM 737 C CA . PHE A 1 93 ? 15.208 9.795 61.904 1.00 21.48 92 PHE A CA 1
ATOM 738 C C . PHE A 1 93 ? 15.556 8.527 61.150 1.00 23.17 92 PHE A C 1
ATOM 739 O O . PHE A 1 93 ? 16.503 7.870 61.488 1.00 18.70 92 PHE A O 1
ATOM 747 N N . ALA A 1 94 ? 14.876 8.275 60.036 1.00 20.42 93 ALA A N 1
ATOM 748 C CA . ALA A 1 94 ? 15.187 7.141 59.185 1.00 21.63 93 ALA A CA 1
ATOM 749 C C . ALA A 1 94 ? 14.996 7.479 57.732 1.00 22.06 93 ALA A C 1
ATOM 750 O O . ALA A 1 94 ? 14.202 8.339 57.393 1.00 28.90 93 ALA A O 1
ATOM 752 N N . ILE A 1 95 ? 15.819 6.890 56.862 1.00 22.84 94 ILE A N 1
ATOM 753 C CA . ILE A 1 95 ? 15.756 7.208 55.485 1.00 20.89 94 ILE A CA 1
ATOM 754 C C . ILE A 1 95 ? 15.647 5.951 54.704 1.00 26.18 94 ILE A C 1
ATOM 755 O O . ILE A 1 95 ? 16.456 5.027 54.919 1.00 25.66 94 ILE A O 1
ATOM 760 N N . ASP A 1 96 ? 14.664 5.923 53.785 1.00 25.48 95 ASP A N 1
ATOM 761 C CA . ASP A 1 96 ? 14.460 4.762 52.923 1.00 33.05 95 ASP A CA 1
ATOM 762 C C . ASP A 1 96 ? 15.319 4.854 51.702 1.00 31.35 95 ASP A C 1
ATOM 763 O O . ASP A 1 96 ? 15.052 5.677 50.823 1.00 33.02 95 ASP A O 1
ATOM 768 N N . LEU A 1 97 ? 16.317 3.972 51.583 1.00 32.95 96 LEU A N 1
ATOM 769 C CA . LEU A 1 97 ? 17.147 3.951 50.398 1.00 36.94 96 LEU A CA 1
ATOM 770 C C . LEU A 1 97 ? 16.912 2.710 49.535 1.00 31.45 96 LEU A C 1
ATOM 771 O O . LEU A 1 97 ? 17.787 2.357 48.737 1.00 26.17 96 LEU A O 1
ATOM 776 N N . THR A 1 98 ? 15.714 2.114 49.618 1.00 34.05 97 THR A N 1
ATOM 777 C CA . THR A 1 98 ? 15.364 0.918 48.836 1.00 34.85 97 THR A CA 1
ATOM 778 C C . THR A 1 98 ? 15.557 1.162 47.324 1.00 35.33 97 THR A C 1
ATOM 779 O O . THR A 1 98 ? 16.076 0.290 46.587 1.00 33.75 97 THR A O 1
ATOM 783 N N . SER A 1 99 ? 15.210 2.350 46.855 1.00 32.85 98 SER A N 1
ATOM 784 C CA . SER A 1 99 ? 15.314 2.645 45.416 1.00 45.12 98 SER A CA 1
ATOM 785 C C . SER A 1 99 ? 16.630 3.285 44.986 1.00 45.03 98 SER A C 1
ATOM 786 O O . SER A 1 99 ? 16.853 3.466 43.805 1.00 44.54 98 SER A O 1
ATOM 789 N N . CYS A 1 100 ? 17.525 3.600 45.924 1.00 38.63 99 CYS A N 1
ATOM 790 C CA . CYS A 1 100 ? 18.710 4.379 45.569 1.00 37.55 99 CYS A CA 1
ATOM 791 C C . CYS A 1 100 ? 19.967 3.951 46.256 1.00 37.77 99 CYS A C 1
ATOM 792 O O . CYS A 1 100 ? 20.976 4.666 46.199 1.00 32.90 99 CYS A O 1
ATOM 795 N N . SER A 1 101 ? 19.940 2.769 46.872 1.00 33.60 100 SER A N 1
ATOM 796 C CA . SER A 1 101 ? 21.099 2.294 47.599 1.00 38.14 100 SER A CA 1
ATOM 797 C C . SER A 1 101 ? 22.342 2.156 46.704 1.00 39.00 100 SER A C 1
ATOM 798 O O . SER A 1 101 ? 23.467 2.320 47.189 1.00 36.08 100 SER A O 1
ATOM 801 N N . TYR A 1 102 ? 22.142 1.938 45.398 1.00 34.38 101 TYR A N 1
ATOM 802 C CA . TYR A 1 102 ? 23.270 1.874 44.444 1.00 40.85 101 TYR A CA 1
ATOM 803 C C . TYR A 1 102 ? 23.956 3.214 44.254 1.00 33.13 101 TYR A C 1
ATOM 804 O O . TYR A 1 102 ? 25.105 3.270 43.819 1.00 40.59 101 TYR A O 1
ATOM 813 N N . GLN A 1 103 ? 23.241 4.295 44.521 1.00 32.37 102 GLN A N 1
ATOM 814 C CA . GLN A 1 103 ? 23.781 5.621 44.329 1.00 32.79 102 GLN A CA 1
ATOM 815 C C . GLN A 1 103 ? 24.595 6.133 45.516 1.00 33.31 102 GLN A C 1
ATOM 816 O O . GLN A 1 103 ? 25.243 7.169 45.413 1.00 31.63 102 GLN A O 1
ATOM 822 N N . VAL A 1 104 ? 24.521 5.444 46.646 1.00 29.06 103 VAL A N 1
ATOM 823 C CA . VAL A 1 104 ? 25.154 5.881 47.855 1.00 25.45 103 VAL A CA 1
ATOM 824 C C . VAL A 1 104 ? 26.685 5.766 47.758 1.00 27.70 103 VAL A C 1
ATOM 825 O O . VAL A 1 104 ? 27.195 4.736 47.320 1.00 24.72 103 VAL A O 1
ATOM 829 N N . THR A 1 105 ? 27.392 6.838 48.052 1.00 26.07 104 THR A N 1
ATOM 830 C CA . THR A 1 105 ? 28.871 6.787 48.179 1.00 30.97 104 THR A CA 1
ATOM 831 C C . THR A 1 105 ? 29.212 7.491 49.493 1.00 32.16 104 THR A C 1
ATOM 832 O O . THR A 1 105 ? 28.525 8.422 49.912 1.00 25.78 104 THR A O 1
ATOM 836 N N . LEU A 1 106 ? 30.283 7.062 50.146 1.00 24.78 105 LEU A N 1
ATOM 837 C CA . LEU A 1 106 ? 30.588 7.609 51.468 1.00 24.63 105 LEU A CA 1
ATOM 838 C C . LEU A 1 106 ? 31.636 8.720 51.398 1.00 20.41 105 LEU A C 1
ATOM 839 O O . LEU A 1 106 ? 32.319 8.818 50.424 1.00 26.99 105 LEU A O 1
ATOM 844 N N . SER A 1 107 ? 31.606 9.597 52.396 1.00 26.36 106 SER A N 1
ATOM 845 C CA . SER A 1 107 ? 32.641 10.597 52.606 1.00 22.33 106 SER A CA 1
ATOM 846 C C . SER A 1 107 ? 33.870 9.950 53.220 1.00 23.21 106 SER A C 1
ATOM 847 O O . SER A 1 107 ? 33.846 8.763 53.625 1.00 22.63 106 SER A O 1
ATOM 850 N N . LEU A 1 108 ? 34.948 10.691 53.301 1.00 24.43 107 LEU A N 1
ATOM 851 C CA . LEU A 1 108 ? 36.166 10.128 53.862 1.00 26.32 107 LEU A CA 1
ATOM 852 C C . LEU A 1 108 ? 36.071 9.701 55.367 1.00 26.13 107 LEU A C 1
ATOM 853 O O . LEU A 1 108 ? 36.946 8.990 55.869 1.00 23.97 107 LEU A O 1
ATOM 858 N N . GLU A 1 109 ? 35.054 10.144 56.070 1.00 26.63 108 GLU A N 1
ATOM 859 C CA . GLU A 1 109 ? 34.875 9.825 57.489 1.00 26.42 108 GLU A CA 1
ATOM 860 C C . GLU A 1 109 ? 34.608 8.323 57.723 1.00 21.54 108 GLU A C 1
ATOM 861 O O . GLU A 1 109 ? 34.855 7.856 58.811 1.00 22.17 108 GLU A O 1
ATOM 867 N N . HIS A 1 110 ? 34.146 7.616 56.684 1.00 21.87 109 HIS A N 1
ATOM 868 C CA . HIS A 1 110 ? 33.728 6.223 56.747 1.00 19.96 109 HIS A CA 1
ATOM 869 C C . HIS A 1 110 ? 34.399 5.296 55.770 1.00 21.48 109 HIS A C 1
ATOM 870 O O . HIS A 1 110 ? 34.765 5.690 54.633 1.00 21.27 109 HIS A O 1
ATOM 877 N N . SER A 1 111 ? 34.555 4.033 56.188 1.00 20.37 110 SER A N 1
ATOM 878 C CA . SER A 1 111 ? 35.230 2.994 55.391 1.00 21.02 110 SER A CA 1
ATOM 879 C C . SER A 1 111 ? 34.297 1.963 54.775 1.00 19.85 110 SER A C 1
ATOM 880 O O . SER A 1 111 ? 34.704 1.218 53.919 1.00 20.51 110 SER A O 1
ATOM 883 N N . GLU A 1 112 ? 33.076 1.954 55.219 1.00 20.91 111 GLU A N 1
ATOM 884 C CA . GLU A 1 112 ? 32.136 0.951 54.787 1.00 18.71 111 GLU A CA 1
ATOM 885 C C . GLU A 1 112 ? 30.734 1.370 55.227 1.00 22.61 111 GLU A C 1
ATOM 886 O O . GLU A 1 112 ? 30.548 1.851 56.337 1.00 19.69 111 GLU A O 1
ATOM 892 N N . LEU A 1 113 ? 29.751 1.136 54.333 1.00 23.39 112 LEU A N 1
ATOM 893 C CA . LEU A 1 113 ? 28.335 1.071 54.691 1.00 25.34 112 LEU A CA 1
ATOM 894 C C . LEU A 1 113 ? 28.008 -0.442 54.608 1.00 21.75 112 LEU A C 1
ATOM 895 O O . LEU A 1 113 ? 28.323 -1.074 53.578 1.00 23.91 112 LEU A O 1
ATOM 900 N N . ARG A 1 114 ? 27.479 -1.0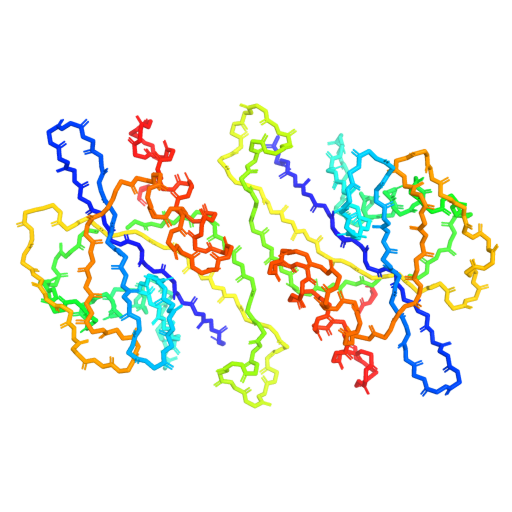11 55.688 1.00 23.31 113 ARG A N 1
ATOM 901 C CA . ARG A 1 114 ? 27.037 -2.377 55.696 1.00 24.07 113 ARG A CA 1
ATOM 902 C C . ARG A 1 114 ? 25.532 -2.465 55.960 1.00 23.57 113 ARG A C 1
ATOM 903 O O . ARG A 1 114 ? 25.000 -1.849 56.892 1.00 19.94 113 ARG A O 1
ATOM 911 N N . TRP A 1 115 ? 24.863 -3.223 55.102 1.00 23.21 114 TRP A N 1
ATOM 912 C CA . TRP A 1 115 ? 23.423 -3.467 55.172 1.00 24.39 114 TRP A CA 1
ATOM 913 C C . TRP A 1 115 ? 23.243 -4.770 55.925 1.00 27.96 114 TRP A C 1
ATOM 914 O O . TRP A 1 115 ? 23.727 -5.846 55.482 1.00 30.73 114 TRP A O 1
ATOM 925 N N . VAL A 1 116 ? 22.644 -4.689 57.119 1.00 28.31 115 VAL A N 1
ATOM 926 C CA . VAL A 1 116 ? 22.614 -5.795 58.062 1.00 29.01 115 VAL A CA 1
ATOM 927 C C . VAL A 1 116 ? 21.210 -5.972 58.633 1.00 33.73 115 VAL A C 1
ATOM 928 O O . VAL A 1 116 ? 20.389 -5.072 58.593 1.00 25.93 115 VAL A O 1
ATOM 932 N N . SER A 1 117 ? 20.945 -7.144 59.203 1.00 27.42 116 SER A N 1
ATOM 933 C CA . SER A 1 117 ? 19.667 -7.372 59.831 1.00 29.77 116 SER A CA 1
ATOM 934 C C . SER A 1 117 ? 19.567 -6.552 61.118 1.00 29.68 116 SER A C 1
ATOM 935 O O . SER A 1 117 ? 20.544 -6.044 61.625 1.00 26.46 116 SER A O 1
ATOM 938 N N . TYR A 1 118 ? 18.362 -6.443 61.627 1.00 28.05 117 TYR A N 1
ATOM 939 C CA . TYR A 1 118 ? 18.139 -5.800 62.903 1.00 23.54 117 TYR A CA 1
ATOM 940 C C . TYR A 1 118 ? 19.106 -6.305 63.957 1.00 25.83 117 TYR A C 1
ATOM 941 O O . TYR A 1 118 ? 19.876 -5.551 64.618 1.00 24.01 117 TYR A O 1
ATOM 950 N N . GLU A 1 119 ? 19.110 -7.617 64.109 1.00 31.80 118 GLU A N 1
ATOM 951 C CA . GLU A 1 119 ? 19.853 -8.247 65.178 1.00 31.94 118 GLU A CA 1
ATOM 952 C C . GLU A 1 119 ? 21.344 -8.028 64.994 1.00 25.19 118 GLU A C 1
ATOM 953 O O . GLU A 1 119 ? 22.057 -7.733 65.964 1.00 24.47 118 GLU A O 1
ATOM 959 N N . SER A 1 120 ? 21.799 -7.991 63.737 1.00 25.11 119 SER A N 1
ATOM 960 C CA . SER A 1 120 ? 23.210 -7.767 63.447 1.00 22.93 119 SER A CA 1
ATOM 961 C C . SER A 1 120 ? 23.604 -6.346 63.736 1.00 23.71 119 SER A C 1
ATOM 962 O O . SER A 1 120 ? 24.618 -6.111 64.361 1.00 25.60 119 SER A O 1
ATOM 965 N N . ALA A 1 121 ? 22.683 -5.413 63.417 1.00 22.65 120 ALA A N 1
ATOM 966 C CA . ALA A 1 121 ? 22.902 -3.977 63.681 1.00 24.26 120 ALA A CA 1
ATOM 967 C C . ALA A 1 121 ? 23.051 -3.708 65.190 1.00 24.99 120 ALA A C 1
ATOM 968 O O . ALA A 1 121 ? 23.938 -2.944 65.607 1.00 24.23 120 ALA A O 1
ATOM 970 N N . ILE A 1 122 ? 22.178 -4.334 66.009 1.00 24.97 121 ILE A N 1
ATOM 971 C CA . ILE A 1 122 ? 22.253 -4.206 67.502 1.00 22.28 121 ILE A CA 1
ATOM 972 C C . ILE A 1 122 ? 23.601 -4.635 68.081 1.00 22.88 121 ILE A C 1
ATOM 973 O O . ILE A 1 122 ? 24.119 -3.948 68.960 1.00 21.93 121 ILE A O 1
ATOM 978 N N . GLN A 1 123 ? 24.193 -5.711 67.509 1.00 27.78 122 GLN A N 1
ATOM 979 C CA . GLN A 1 123 ? 25.510 -6.206 67.872 1.00 29.64 122 GLN A CA 1
ATOM 980 C C . GLN A 1 123 ? 26.672 -5.255 67.514 1.00 22.91 122 GLN A C 1
ATOM 981 O O . GLN A 1 123 ? 27.686 -5.165 68.252 1.00 28.14 122 GLN A O 1
ATOM 987 N N . LEU A 1 124 ? 26.518 -4.521 66.416 1.00 22.72 123 LEU A N 1
ATOM 988 C CA . LEU A 1 124 ? 27.532 -3.552 65.938 1.00 21.42 123 LEU A CA 1
ATOM 989 C C . LEU A 1 124 ? 27.524 -2.281 66.759 1.00 23.25 123 LEU A C 1
ATOM 990 O O . LEU A 1 124 ? 28.567 -1.655 66.954 1.00 21.83 123 LEU A O 1
ATOM 995 N N . LEU A 1 125 ? 26.335 -1.825 67.160 1.00 20.19 124 LEU A N 1
ATOM 996 C CA . LEU A 1 125 ? 26.170 -0.551 67.893 1.00 22.76 124 LEU A CA 1
ATOM 997 C C . LEU A 1 125 ? 26.774 -0.464 69.322 1.00 21.06 124 LEU A C 1
ATOM 998 O O . LEU A 1 125 ? 26.812 -1.468 70.046 1.00 31.52 124 LEU A O 1
ATOM 1003 N N . GLU A 1 126 ? 27.197 0.746 69.717 1.00 24.37 125 GLU A N 1
ATOM 1004 C CA . GLU A 1 126 ? 27.689 0.970 71.072 1.00 25.18 125 GLU A CA 1
ATOM 1005 C C . GLU A 1 126 ? 26.705 1.660 72.027 1.00 26.18 125 GLU A C 1
ATOM 1006 O O . GLU A 1 126 ? 26.630 1.252 73.165 1.00 28.97 125 GLU A O 1
ATOM 1012 N N . TRP A 1 127 ? 25.914 2.637 71.563 1.00 21.09 126 TRP A N 1
ATOM 1013 C CA . TRP A 1 127 ? 25.160 3.503 72.483 1.00 21.72 126 TRP A CA 1
ATOM 1014 C C . TRP A 1 127 ? 23.710 3.097 72.637 1.00 20.76 126 TRP A C 1
ATOM 1015 O O . TRP A 1 127 ? 23.020 2.720 71.672 1.00 23.58 126 TRP A O 1
ATOM 1026 N N . ASP A 1 128 ? 23.256 3.071 73.873 1.00 19.50 127 ASP A N 1
ATOM 1027 C CA . ASP A 1 128 ? 21.874 2.689 74.150 1.00 20.09 127 ASP A CA 1
ATOM 1028 C C . ASP A 1 128 ? 20.948 3.515 73.275 1.00 21.14 127 ASP A C 1
ATOM 1029 O O . ASP A 1 128 ? 19.946 2.989 72.710 1.00 27.08 127 ASP A O 1
ATOM 1034 N N . SER A 1 129 ? 21.214 4.806 73.167 1.00 26.53 128 SER A N 1
ATOM 1035 C CA . SER A 1 129 ? 20.372 5.720 72.377 1.00 27.55 128 SER A CA 1
ATOM 1036 C C . SER A 1 129 ? 20.109 5.261 70.907 1.00 24.52 128 SER A C 1
ATOM 1037 O O . SER A 1 129 ? 18.995 5.324 70.365 1.00 21.87 128 SER A O 1
ATOM 1040 N N . ASN A 1 130 ? 21.143 4.776 70.262 1.00 23.54 129 ASN A N 1
ATOM 1041 C CA . ASN A 1 130 ? 21.036 4.234 68.911 1.00 21.24 129 ASN A CA 1
ATOM 1042 C C . ASN A 1 130 ? 20.269 2.895 68.788 1.00 16.87 129 ASN A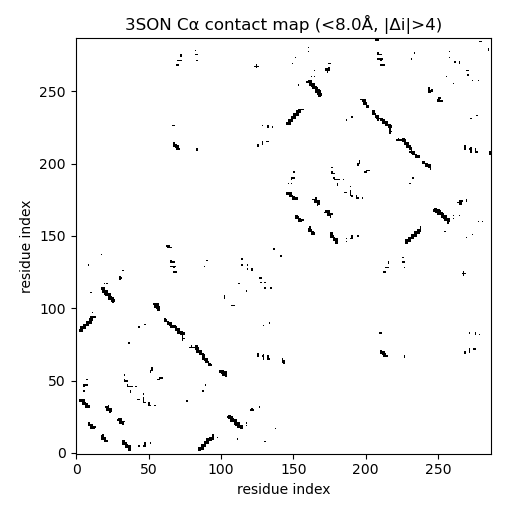 C 1
ATOM 1043 O O . ASN A 1 130 ? 19.438 2.727 67.870 1.00 19.84 129 ASN A O 1
ATOM 1048 N N . LYS A 1 131 ? 20.472 2.014 69.744 1.00 19.43 130 LYS A N 1
ATOM 1049 C CA . LYS A 1 131 ? 19.779 0.790 69.858 1.00 22.62 130 LYS A CA 1
ATOM 1050 C C . LYS A 1 131 ? 18.308 1.036 70.067 1.00 24.99 130 LYS A C 1
ATOM 1051 O O . LYS A 1 131 ? 17.457 0.308 69.489 1.00 19.80 130 LYS A O 1
ATOM 1057 N N . THR A 1 132 ? 17.989 2.011 70.928 1.00 21.39 131 THR A N 1
ATOM 1058 C CA . THR A 1 132 ? 16.606 2.363 71.201 1.00 23.28 131 THR A CA 1
ATOM 1059 C C . THR A 1 132 ? 15.910 2.903 69.952 1.00 21.87 131 THR A C 1
ATOM 1060 O O . THR A 1 132 ? 14.801 2.429 69.621 1.00 19.56 131 THR A O 1
ATOM 1064 N N . ALA A 1 133 ? 16.542 3.842 69.253 1.00 20.10 132 ALA A N 1
ATOM 1065 C CA . ALA A 1 133 ? 16.022 4.355 67.964 1.00 22.14 132 ALA A CA 1
ATOM 1066 C C . ALA A 1 133 ? 15.806 3.216 66.913 1.00 22.71 132 ALA A C 1
ATOM 1067 O O . ALA A 1 133 ? 14.728 3.119 66.198 1.00 22.64 132 ALA A O 1
ATOM 1069 N N . LEU A 1 134 ? 16.725 2.273 66.905 1.00 21.32 133 LEU A N 1
ATOM 1070 C CA . LEU A 1 134 ? 16.665 1.197 65.924 1.00 22.87 133 LEU A CA 1
ATOM 1071 C C . LEU A 1 134 ? 15.506 0.267 66.260 1.00 20.59 133 LEU A C 1
ATOM 1072 O O . LEU A 1 134 ? 14.797 -0.151 65.376 1.00 21.45 133 LEU A O 1
ATOM 1077 N N . TYR A 1 135 ? 15.324 -0.047 67.544 1.00 20.89 134 TYR A N 1
ATOM 1078 C CA . TYR A 1 135 ? 14.166 -0.842 67.996 1.00 25.09 134 TYR A CA 1
ATOM 1079 C C . TYR A 1 135 ? 12.857 -0.246 67.504 1.00 21.99 134 TYR A C 1
ATOM 1080 O O . TYR A 1 135 ? 11.976 -0.946 66.952 1.00 22.87 134 TYR A O 1
ATOM 1089 N N . GLU A 1 136 ? 12.675 1.028 67.794 1.00 25.33 135 GLU A N 1
ATOM 1090 C CA . GLU A 1 136 ? 11.454 1.748 67.373 1.00 24.93 135 GLU A CA 1
ATOM 1091 C C . GLU A 1 136 ? 11.268 1.647 65.839 1.00 25.23 135 GLU A C 1
ATOM 1092 O O . GLU A 1 136 ? 10.206 1.356 65.343 1.00 24.24 135 GLU A O 1
ATOM 1098 N N . LEU A 1 137 ? 12.297 1.995 65.091 1.00 21.73 136 LEU A N 1
ATOM 1099 C CA . LEU A 1 137 ? 12.220 1.879 63.626 1.00 23.05 136 LEU A CA 1
ATOM 1100 C C . LEU A 1 137 ? 11.771 0.476 63.164 1.00 20.11 136 LEU A C 1
ATOM 1101 O O . LEU A 1 137 ? 10.920 0.331 62.268 1.00 24.80 136 LEU A O 1
ATOM 1106 N N . ASN A 1 138 ? 12.362 -0.532 63.772 1.00 23.24 137 ASN A N 1
ATOM 1107 C CA . ASN A 1 138 ? 12.127 -1.865 63.409 1.00 24.15 137 ASN A CA 1
ATOM 1108 C C . ASN A 1 138 ? 10.666 -2.267 63.710 1.00 26.85 137 ASN A C 1
ATOM 1109 O O . ASN A 1 138 ? 9.960 -2.821 62.850 1.00 28.49 137 ASN A O 1
ATOM 1114 N N . GLU A 1 139 ? 10.165 -1.882 64.887 1.00 25.19 138 GLU A N 1
ATOM 1115 C CA . GLU A 1 139 ? 8.738 -2.116 65.199 1.00 24.16 138 GLU A CA 1
ATOM 1116 C C . GLU A 1 139 ? 7.809 -1.388 64.253 1.00 28.94 138 GLU A C 1
ATOM 1117 O O . GLU A 1 139 ? 6.821 -1.965 63.770 1.00 28.44 138 GLU A O 1
ATOM 1123 N N . ARG A 1 140 ? 8.126 -0.135 63.949 1.00 24.04 139 ARG A N 1
ATOM 1124 C CA . ARG A 1 140 ? 7.356 0.640 62.982 1.00 29.85 139 ARG A CA 1
ATOM 1125 C C . ARG A 1 140 ? 7.369 0.052 61.574 1.00 29.42 139 ARG A C 1
ATOM 1126 O O . ARG A 1 140 ? 6.330 -0.060 60.979 1.00 35.31 139 ARG A O 1
ATOM 1134 N N . LEU A 1 141 ? 8.508 -0.419 61.090 1.00 26.25 140 LEU A N 1
ATOM 1135 C CA . LEU A 1 141 ? 8.519 -1.046 59.776 1.00 30.93 140 LEU A CA 1
ATOM 1136 C C . LEU A 1 141 ? 7.589 -2.267 59.816 1.00 34.83 140 LEU A C 1
ATOM 1137 O O . LEU A 1 141 ? 6.650 -2.340 59.049 1.00 39.14 140 LEU A O 1
ATOM 1142 N N . LYS A 1 142 ? 7.860 -3.202 60.726 1.00 31.71 141 LYS A N 1
ATOM 1143 C CA . LYS A 1 142 ? 7.051 -4.411 60.865 1.00 37.48 141 LYS A CA 1
ATOM 1144 C C . LYS A 1 142 ? 5.560 -4.146 60.877 1.00 40.43 141 LYS A C 1
ATOM 1145 O O . LYS A 1 142 ? 4.792 -4.963 60.365 1.00 38.38 141 LYS A O 1
ATOM 1151 N N . ASN A 1 143 ? 5.151 -3.014 61.469 1.00 35.27 142 ASN A N 1
ATOM 1152 C CA . ASN A 1 143 ? 3.749 -2.680 61.635 1.00 36.59 142 ASN A CA 1
ATOM 1153 C C . ASN A 1 143 ? 3.186 -1.782 60.521 1.00 34.89 142 ASN A C 1
ATOM 1154 O O . ASN A 1 143 ? 2.037 -1.353 60.592 1.00 42.41 142 ASN A O 1
ATOM 1159 N N . ASN A 1 144 ? 4.029 -1.458 59.533 1.00 38.78 143 ASN A N 1
ATOM 1160 C CA . ASN A 1 144 ? 3.713 -0.430 58.536 1.00 37.70 143 ASN A CA 1
ATOM 1161 C C . ASN A 1 144 ? 3.149 0.867 59.202 1.00 36.68 143 ASN A C 1
ATOM 1162 O O . ASN A 1 144 ? 2.119 1.399 58.782 1.00 34.02 143 ASN A O 1
ATOM 1167 N N . ASP A 1 145 ? 3.870 1.373 60.204 1.00 34.49 144 ASP A N 1
ATOM 1168 C CA . ASP A 1 145 ? 3.427 2.502 61.038 1.00 28.26 144 ASP A CA 1
ATOM 1169 C C . ASP A 1 145 ? 4.484 3.572 61.099 1.00 30.75 144 ASP A C 1
ATOM 1170 O O . ASP A 1 145 ? 5.133 3.732 62.118 1.00 37.03 144 ASP A O 1
ATOM 1183 N N . LYS A 1 147 ? 5.980 7.625 60.219 1.00 35.65 146 LYS A N 1
ATOM 1184 C CA . LYS A 1 147 ? 5.536 9.014 60.083 1.00 35.10 146 LYS A CA 1
ATOM 1185 C C . LYS A 1 147 ? 6.582 9.836 59.339 1.00 34.42 146 LYS A C 1
ATOM 1186 O O . LYS A 1 147 ? 7.747 9.875 59.709 1.00 28.37 146 LYS A O 1
ATOM 1192 N N A ALA A 1 148 ? 6.198 10.470 58.238 0.75 33.37 147 ALA A N 1
ATOM 1193 N N B ALA A 1 148 ? 6.116 10.522 58.303 0.25 28.53 147 ALA A N 1
ATOM 1194 C CA A ALA A 1 148 ? 7.188 11.183 57.394 0.75 34.84 147 ALA A CA 1
ATOM 1195 C CA B ALA A 1 148 ? 6.895 11.519 57.588 0.25 25.61 147 ALA A CA 1
ATOM 1196 C C A ALA A 1 148 ? 7.654 12.526 58.006 0.75 46.67 147 ALA A C 1
ATOM 1197 C C B ALA A 1 148 ? 6.081 12.812 57.647 0.25 25.73 147 ALA A C 1
ATOM 1198 O O A ALA A 1 148 ? 6.854 13.278 58.575 0.75 42.86 147 ALA A O 1
ATOM 1199 O O B ALA A 1 148 ? 4.868 12.796 57.488 0.25 24.07 147 ALA A O 1
ATOM 1220 C CA . GLN B 1 4 ? 0.359 8.674 79.486 1.00 61.87 3 GLN B CA 1
ATOM 1221 C C . GLN B 1 4 ? 1.564 8.135 80.272 1.00 45.17 3 GLN B C 1
ATOM 1222 O O . GLN B 1 4 ? 1.933 8.694 81.314 1.00 50.65 3 GLN B O 1
ATOM 1223 N N . PRO B 1 5 ? 2.172 7.042 79.781 1.00 41.60 4 PRO B N 1
ATOM 1224 C CA . PRO B 1 5 ? 3.344 6.370 80.376 1.00 35.16 4 PRO B CA 1
ATOM 1225 C C . PRO B 1 5 ? 4.720 7.110 80.292 1.00 31.03 4 PRO B C 1
ATOM 1226 O O . PRO B 1 5 ? 5.143 7.680 79.263 1.00 30.80 4 PRO B O 1
ATOM 1230 N N . PHE B 1 6 ? 5.410 7.094 81.405 1.00 26.45 5 PHE B N 1
ATOM 1231 C CA . PHE B 1 6 ? 6.691 7.716 81.454 1.00 24.64 5 PHE B CA 1
ATOM 1232 C C . PHE B 1 6 ? 7.368 7.071 82.586 1.00 20.54 5 PHE B C 1
ATOM 1233 O O . PHE B 1 6 ? 6.700 6.420 83.411 1.00 24.45 5 PHE B O 1
ATOM 1241 N N . GLN B 1 7 ? 8.685 7.176 82.589 1.00 21.94 6 GLN B N 1
ATOM 1242 C CA . GLN B 1 7 ? 9.531 6.641 83.661 1.00 18.36 6 GLN B CA 1
ATOM 1243 C C . GLN B 1 7 ? 10.292 7.790 84.255 1.00 19.01 6 GLN B C 1
ATOM 1244 O O . GLN B 1 7 ? 10.456 8.804 83.599 1.00 21.98 6 GLN B O 1
ATOM 1250 N N . VAL B 1 8 ? 10.772 7.606 85.483 1.00 16.72 7 VAL B N 1
ATOM 1251 C CA . VAL B 1 8 ? 11.603 8.592 86.140 1.00 18.00 7 VAL B CA 1
ATOM 1252 C C . VAL B 1 8 ? 12.899 7.909 86.575 1.00 19.02 7 VAL B C 1
ATOM 1253 O O . VAL B 1 8 ? 12.924 6.666 86.760 1.00 19.82 7 VAL B O 1
ATOM 1257 N N . LEU B 1 9 ? 13.973 8.690 86.605 1.00 21.18 8 LEU B N 1
ATOM 1258 C CA . LEU B 1 9 ? 15.277 8.290 87.153 1.00 21.54 8 LEU B CA 1
ATOM 1259 C C . LEU B 1 9 ? 15.686 9.333 88.216 1.00 24.47 8 LEU B C 1
ATOM 1260 O O . LEU B 1 9 ? 15.650 10.506 87.967 1.00 26.84 8 LEU B O 1
ATOM 1265 N N . VAL B 1 10 ? 16.107 8.884 89.398 1.00 20.70 9 VAL B N 1
ATOM 1266 C CA . VAL B 1 10 ? 16.454 9.810 90.480 1.00 20.54 9 VAL B CA 1
ATOM 1267 C C . VAL B 1 10 ? 17.836 9.446 91.021 1.00 19.32 9 VAL B C 1
ATOM 1268 O O . VAL B 1 10 ? 18.124 8.319 91.415 1.00 22.51 9 VAL B O 1
ATOM 1272 N N . ILE B 1 11 ? 18.738 10.402 90.907 1.00 20.75 10 ILE B N 1
ATOM 1273 C CA . ILE B 1 11 ? 20.125 10.220 91.391 1.00 20.51 10 ILE B CA 1
ATOM 1274 C C . ILE B 1 11 ? 20.310 10.796 92.832 1.00 18.73 10 ILE B C 1
ATOM 1275 O O . ILE B 1 11 ? 20.244 12.037 93.055 1.00 21.65 10 ILE B O 1
ATOM 1280 N N . PRO B 1 12 ? 20.603 9.942 93.806 1.00 20.93 11 PRO B N 1
ATOM 1281 C CA . PRO B 1 12 ? 20.959 10.418 95.162 1.00 21.25 11 PRO B CA 1
ATOM 1282 C C . PRO B 1 12 ? 22.325 10.970 95.187 1.00 23.72 11 PRO B C 1
ATOM 1283 O O . PRO B 1 12 ? 23.180 10.407 94.548 1.00 23.71 11 PRO B O 1
ATOM 1287 N N . PHE B 1 13 ? 22.549 12.091 95.852 1.00 22.23 12 PHE B N 1
ATOM 1288 C CA . PHE B 1 13 ? 23.934 12.581 96.029 1.00 22.44 12 PHE B CA 1
ATOM 1289 C C . PHE B 1 13 ? 24.135 13.150 97.465 1.00 22.15 12 PHE B C 1
ATOM 1290 O O . PHE B 1 13 ? 23.168 13.486 98.184 1.00 27.05 12 PHE B O 1
ATOM 1298 N N . ILE B 1 14 ? 25.396 13.318 97.840 1.00 25.87 13 ILE B N 1
ATOM 1299 C CA . ILE B 1 14 ? 25.764 13.966 99.056 1.00 24.14 13 ILE B CA 1
ATOM 1300 C C . ILE B 1 14 ? 26.916 14.871 98.829 1.00 26.80 13 ILE B C 1
ATOM 1301 O O . ILE B 1 14 ? 27.724 14.663 97.874 1.00 27.14 13 ILE B O 1
ATOM 1306 N N . LYS B 1 15 ? 26.993 15.869 99.689 1.00 29.41 14 LYS B N 1
ATOM 1307 C CA . LYS B 1 15 ? 28.105 16.828 99.658 1.00 33.63 14 LYS B CA 1
ATOM 1308 C C . LYS B 1 15 ? 29.032 16.368 100.769 1.00 34.48 14 LYS B C 1
ATOM 1309 O O . LYS B 1 15 ? 28.621 16.243 101.911 1.00 37.29 14 LYS B O 1
ATOM 1312 N N . THR B 1 16 ? 30.276 16.107 100.427 1.00 41.95 15 THR B N 1
ATOM 1313 C CA . THR B 1 16 ? 31.270 15.799 101.428 1.00 46.91 15 THR B CA 1
ATOM 1314 C C . THR B 1 16 ? 32.252 16.970 101.507 1.00 54.92 15 THR B C 1
ATOM 1315 O O . THR B 1 16 ? 32.225 17.889 100.671 1.00 48.59 15 THR B O 1
ATOM 1319 N N . GLU B 1 17 ? 33.114 16.941 102.518 1.00 63.29 16 GLU B N 1
ATOM 1320 C CA . GLU B 1 17 ? 34.107 17.994 102.704 1.00 59.44 16 GLU B CA 1
ATOM 1321 C C . GLU B 1 17 ? 34.927 18.180 101.424 1.00 65.39 16 GLU B C 1
ATOM 1322 O O . GLU B 1 17 ? 35.029 19.291 100.911 1.00 57.62 16 GLU B O 1
ATOM 1324 N N . ALA B 1 18 ? 35.452 17.078 100.882 1.00 65.08 17 ALA B N 1
ATOM 1325 C CA . ALA B 1 18 ? 36.329 17.128 99.698 1.00 66.30 17 ALA B CA 1
ATOM 1326 C C . ALA B 1 18 ? 35.568 17.225 98.367 1.00 68.72 17 ALA B C 1
ATOM 1327 O O . ALA B 1 18 ? 35.822 18.124 97.557 1.00 59.85 17 ALA B O 1
ATOM 1329 N N . ASN B 1 19 ? 34.638 16.300 98.152 1.00 62.02 18 ASN B N 1
ATOM 1330 C CA . ASN B 1 19 ? 33.930 16.205 96.881 1.00 53.62 18 ASN B CA 1
ATOM 1331 C C . ASN B 1 19 ? 32.414 15.988 97.053 1.00 39.57 18 ASN B C 1
ATOM 1332 O O . ASN B 1 19 ? 31.826 16.262 98.092 1.00 54.09 18 ASN B O 1
ATOM 1337 N N . TYR B 1 20 ? 31.805 15.586 95.958 1.00 33.57 19 TYR B N 1
ATOM 1338 C CA . TYR B 1 20 ? 30.446 15.036 95.938 1.00 26.88 19 TYR B CA 1
ATOM 1339 C C . TYR B 1 20 ? 30.573 13.560 95.732 1.00 30.91 19 TYR B C 1
ATOM 1340 O O . TYR B 1 20 ? 31.556 13.102 95.154 1.00 38.02 19 TYR B O 1
ATOM 1349 N N . GLN B 1 21 ? 29.630 12.803 96.301 1.00 30.22 20 GLN B N 1
ATOM 1350 C CA . GLN B 1 21 ? 29.491 11.348 96.048 1.00 28.85 20 GLN B CA 1
ATOM 1351 C C . GLN B 1 21 ? 28.047 11.061 95.622 1.00 29.29 20 GLN B C 1
ATOM 1352 O O . GLN B 1 21 ? 27.127 11.858 95.885 1.00 27.25 20 GLN B O 1
ATOM 1358 N N . PHE B 1 22 ? 27.864 9.930 94.947 1.00 27.46 21 PHE B N 1
ATOM 1359 C CA . PHE B 1 22 ? 26.624 9.613 94.313 1.00 22.56 21 PHE B CA 1
ATOM 1360 C C . PHE B 1 22 ? 26.239 8.231 94.708 1.00 24.12 21 PHE B C 1
ATOM 1361 O O . PHE B 1 22 ? 27.126 7.368 94.903 1.00 22.03 21 PHE B O 1
ATOM 1369 N N . GLY B 1 23 ? 24.934 8.026 94.879 1.00 24.47 22 GLY B N 1
ATOM 1370 C CA . GLY B 1 23 ? 24.396 6.808 95.432 1.00 24.20 22 GLY B CA 1
ATOM 1371 C C . GLY B 1 23 ? 23.917 5.864 94.378 1.00 20.55 22 GLY B C 1
ATOM 1372 O O . GLY B 1 23 ? 22.783 5.955 93.871 1.00 27.31 22 GLY B O 1
ATOM 1373 N N . VAL B 1 24 ? 24.786 4.916 94.048 1.00 19.63 23 VAL B N 1
ATOM 1374 C CA . VAL B 1 24 ? 24.503 3.879 93.051 1.00 23.70 23 VAL B CA 1
ATOM 1375 C C . VAL B 1 24 ? 23.953 2.641 93.752 1.00 23.30 23 VAL B C 1
ATOM 1376 O O . VAL B 1 24 ? 24.359 2.309 94.886 1.00 24.63 23 VAL B O 1
ATOM 1380 N N . LEU B 1 25 ? 22.992 2.011 93.088 1.00 20.94 24 LEU B N 1
ATOM 1381 C CA . LEU B 1 25 ? 22.265 0.841 93.579 1.00 19.48 24 LEU B CA 1
ATOM 1382 C C . LEU B 1 25 ? 22.575 -0.398 92.758 1.00 20.69 24 LEU B C 1
ATOM 1383 O O . LEU B 1 25 ? 22.581 -0.354 91.521 1.00 25.19 24 LEU B O 1
ATOM 1388 N N . HIS B 1 26 ? 22.798 -1.535 93.431 1.00 23.15 25 HIS B N 1
ATOM 1389 C CA . HIS B 1 26 ? 23.067 -2.794 92.729 1.00 24.62 25 HIS B CA 1
ATOM 1390 C C . HIS B 1 26 ? 21.903 -3.750 92.804 1.00 29.63 25 HIS B C 1
ATOM 1391 O O . HIS B 1 26 ? 21.408 -4.081 93.872 1.00 26.21 25 HIS B O 1
ATOM 1398 N N . ARG B 1 27 ? 21.467 -4.211 91.641 1.00 23.11 26 ARG B N 1
ATOM 1399 C CA . ARG B 1 27 ? 20.377 -5.162 91.567 1.00 25.11 26 ARG B CA 1
ATOM 1400 C C . ARG B 1 27 ? 20.798 -6.522 92.124 1.00 29.14 26 ARG B C 1
ATOM 1401 O O . ARG B 1 27 ? 21.969 -6.812 92.261 1.00 28.30 26 ARG B O 1
ATOM 1409 N N . THR B 1 28 ? 19.811 -7.350 92.523 1.00 27.54 27 THR B N 1
ATOM 1410 C CA . THR B 1 28 ? 20.099 -8.660 93.036 1.00 28.81 27 THR B CA 1
ATOM 1411 C C . THR B 1 28 ? 20.029 -9.699 91.917 1.00 39.38 27 THR B C 1
ATOM 1412 O O . THR B 1 28 ? 20.645 -10.741 92.006 1.00 49.66 27 THR B O 1
ATOM 1416 N N . ASP B 1 29 ? 19.237 -9.399 90.886 1.00 39.75 28 ASP B N 1
ATOM 1417 C CA . ASP B 1 29 ? 18.895 -10.360 89.820 1.00 38.43 28 ASP B CA 1
ATOM 1418 C C . ASP B 1 29 ? 19.736 -10.211 88.564 1.00 50.00 28 ASP B C 1
ATOM 1419 O O . ASP B 1 29 ? 19.455 -10.869 87.555 1.00 38.50 28 ASP B O 1
ATOM 1424 N N . ALA B 1 30 ? 20.733 -9.318 88.619 1.00 40.60 29 ALA B N 1
ATOM 1425 C CA . ALA B 1 30 ? 21.669 -9.114 87.528 1.00 32.57 29 ALA B CA 1
ATOM 1426 C C . ALA B 1 30 ? 22.798 -8.227 88.017 1.00 32.16 29 ALA B C 1
ATOM 1427 O O . ALA B 1 30 ? 22.608 -7.447 88.981 1.00 30.89 29 ALA B O 1
ATOM 1429 N N . ASP B 1 31 ? 23.944 -8.270 87.348 1.00 26.64 30 ASP B N 1
ATOM 1430 C CA . ASP B 1 31 ? 25.090 -7.479 87.793 1.00 35.31 30 ASP B CA 1
ATOM 1431 C C . ASP B 1 31 ? 24.942 -6.128 87.153 1.00 29.73 30 ASP B C 1
ATOM 1432 O O . ASP B 1 31 ? 25.556 -5.814 86.129 1.00 31.63 30 ASP B O 1
ATOM 1437 N N . VAL B 1 32 ? 24.076 -5.325 87.743 1.00 28.04 31 VAL B N 1
ATOM 1438 C CA . VAL B 1 32 ? 23.762 -4.041 87.182 1.00 22.70 31 VAL B CA 1
ATOM 1439 C C . VAL B 1 32 ? 23.765 -2.987 88.337 1.00 26.62 31 VAL B C 1
ATOM 1440 O O . VAL B 1 32 ? 23.058 -3.148 89.392 1.00 26.07 31 VAL B O 1
ATOM 1444 N N . TRP B 1 33 ? 24.530 -1.915 88.110 1.00 23.09 32 TRP B N 1
ATOM 1445 C CA . TRP B 1 33 ? 24.476 -0.667 88.932 1.00 23.35 32 TRP B CA 1
ATOM 1446 C C . TRP B 1 33 ? 23.604 0.395 88.258 1.00 23.74 32 TRP B C 1
ATOM 1447 O O . TRP B 1 33 ? 23.725 0.662 87.082 1.00 20.64 32 TRP B O 1
ATOM 1458 N N . GLN B 1 34 ? 22.632 0.933 88.997 1.00 20.78 33 GLN B N 1
ATOM 1459 C CA . GLN B 1 34 ? 21.708 1.858 88.453 1.00 20.35 33 GLN B CA 1
ATOM 1460 C C . GLN B 1 34 ? 21.302 2.880 89.519 1.00 21.33 33 GLN B C 1
ATOM 1461 O O . GLN B 1 34 ? 21.774 2.860 90.643 1.00 25.14 33 GLN B O 1
ATOM 1467 N N . PHE B 1 35 ? 20.402 3.783 89.145 1.00 24.32 34 PHE B N 1
ATOM 1468 C CA . PHE B 1 35 ? 19.864 4.705 90.113 1.00 20.61 34 PHE B CA 1
ATOM 1469 C C . PHE B 1 35 ? 18.424 4.371 90.454 1.00 21.02 34 PHE B C 1
ATOM 1470 O O . PHE B 1 35 ? 17.910 3.286 90.132 1.00 23.06 34 PHE B O 1
ATOM 1478 N N . VAL B 1 36 ? 17.783 5.249 91.206 1.00 20.57 35 VAL B N 1
ATOM 1479 C CA . VAL B 1 36 ? 16.377 5.048 91.541 1.00 21.07 35 VAL B CA 1
ATOM 1480 C C . VAL B 1 36 ? 15.582 5.208 90.245 1.00 23.75 35 VAL B C 1
ATOM 1481 O O . VAL B 1 36 ? 15.774 6.149 89.542 1.00 21.79 35 VAL B O 1
ATOM 1485 N N . ALA B 1 37 ? 14.635 4.309 89.992 1.00 19.53 36 ALA B N 1
ATOM 1486 C CA . ALA B 1 37 ? 13.827 4.312 88.788 1.00 25.32 36 ALA B CA 1
ATOM 1487 C C . ALA B 1 37 ? 12.437 3.731 88.985 1.00 25.34 36 ALA B C 1
ATOM 1488 O O . ALA B 1 37 ? 12.213 2.784 89.799 1.00 26.32 36 ALA B O 1
ATOM 1490 N N . GLY B 1 38 ? 11.463 4.229 88.226 1.00 24.81 37 GLY B N 1
ATOM 1491 C CA . GLY B 1 38 ? 10.117 3.632 88.285 1.00 24.65 37 GLY B CA 1
ATOM 1492 C C . GLY B 1 38 ? 9.150 4.343 87.353 1.00 28.29 37 GLY B C 1
ATOM 1493 O O . GLY B 1 38 ? 9.496 5.366 86.810 1.00 22.20 37 GLY B O 1
ATOM 1494 N N . GLY B 1 39 ? 7.950 3.794 87.186 1.00 21.63 38 GLY B N 1
ATOM 1495 C CA . GLY B 1 39 ? 6.922 4.326 86.270 1.00 21.01 38 GLY B CA 1
ATOM 1496 C C . GLY B 1 39 ? 5.894 5.232 86.940 1.00 23.94 38 GLY B C 1
ATOM 1497 O O . GLY B 1 39 ? 5.634 5.127 88.152 1.00 23.39 38 GLY B O 1
ATOM 1498 N N . GLY B 1 40 ? 5.349 6.157 86.149 1.00 22.80 39 GLY B N 1
ATOM 1499 C CA . GLY B 1 40 ? 4.259 6.948 86.607 1.00 23.17 39 GLY B CA 1
ATOM 1500 C C . GLY B 1 40 ? 3.039 6.088 86.855 1.00 26.23 39 GLY B C 1
ATOM 1501 O O . GLY B 1 40 ? 2.840 5.083 86.172 1.00 27.11 39 GLY B O 1
ATOM 1502 N N . GLU B 1 41 ? 2.378 6.356 87.971 1.00 28.80 40 GLU B N 1
ATOM 1503 C CA . GLU B 1 41 ? 1.184 5.644 88.389 1.00 27.07 40 GLU B CA 1
ATOM 1504 C C . GLU B 1 41 ? 0.001 6.560 88.356 1.00 34.41 40 GLU B C 1
ATOM 1505 O O . GLU B 1 41 ? 0.136 7.753 88.598 1.00 36.45 40 GLU B O 1
ATOM 1511 N N . ASP B 1 42 ? -1.172 5.989 88.037 1.00 28.95 41 ASP B N 1
ATOM 1512 C CA . ASP B 1 42 ? -2.468 6.698 88.171 1.00 41.89 41 ASP B CA 1
ATOM 1513 C C . ASP B 1 42 ? -2.365 8.059 87.513 1.00 37.08 41 ASP B C 1
ATOM 1514 O O . ASP B 1 42 ? -1.931 8.158 86.372 1.00 48.89 41 ASP B O 1
ATOM 1519 N N . GLU B 1 43 ? -2.729 9.106 88.240 1.00 30.99 42 GLU B N 1
ATOM 1520 C CA . GLU B 1 43 ? -2.745 10.454 87.697 1.00 34.98 42 GLU B CA 1
ATOM 1521 C C . GLU B 1 43 ? -1.574 11.304 88.211 1.00 35.52 42 GLU B C 1
ATOM 1522 O O . GLU B 1 43 ? -1.682 12.517 88.283 1.00 30.36 42 GLU B O 1
ATOM 1525 N N . GLU B 1 44 ? -0.475 10.659 88.552 1.00 28.34 43 GLU B N 1
ATOM 1526 C CA . GLU B 1 44 ? 0.758 11.344 89.077 1.00 29.31 43 GLU B CA 1
ATOM 1527 C C . GLU B 1 44 ? 1.428 12.248 88.073 1.00 26.96 43 GLU B C 1
ATOM 1528 O O . GLU B 1 44 ? 1.537 11.930 86.911 1.00 26.46 43 GLU B O 1
ATOM 1534 N N . ALA B 1 45 ? 1.796 13.435 88.531 1.00 26.39 44 ALA B N 1
ATOM 1535 C CA . ALA B 1 45 ? 2.670 14.272 87.756 1.00 21.36 44 ALA B CA 1
ATOM 1536 C C . ALA B 1 45 ? 4.062 13.632 87.817 1.00 21.38 44 ALA B C 1
ATOM 1537 O O . ALA B 1 45 ? 4.380 12.887 88.725 1.00 22.32 44 ALA B O 1
ATOM 1539 N N . ILE B 1 46 ? 4.884 14.065 86.906 1.00 19.84 45 ILE B N 1
ATOM 1540 C CA . ILE B 1 46 ? 6.200 13.500 86.779 1.00 20.85 45 ILE B CA 1
ATOM 1541 C C . ILE B 1 46 ? 7.001 13.655 88.068 1.00 23.17 45 ILE B C 1
ATOM 1542 O O . ILE B 1 46 ? 7.596 12.648 88.576 1.00 21.24 45 ILE B O 1
ATOM 1547 N N . SER B 1 47 ? 7.041 14.863 88.606 1.00 22.56 46 SER B N 1
ATOM 1548 C CA . SER B 1 47 ? 7.778 15.062 89.853 1.00 25.00 46 SER B CA 1
ATOM 1549 C C . SER B 1 47 ? 7.196 14.339 91.040 1.00 28.28 46 SER B C 1
ATOM 1550 O O . SER B 1 47 ? 7.911 13.992 91.933 1.00 24.38 46 SER B O 1
ATOM 1553 N N . GLU B 1 48 ? 5.878 14.136 91.056 1.00 21.47 47 GLU B N 1
ATOM 1554 C CA . GLU B 1 48 ? 5.238 13.320 92.087 1.00 23.92 47 GLU B CA 1
ATOM 1555 C C . GLU B 1 48 ? 5.744 11.887 92.032 1.00 23.44 47 GLU B C 1
ATOM 1556 O O . GLU B 1 48 ? 6.096 11.333 93.078 1.00 23.14 47 GLU B O 1
ATOM 1562 N N . THR B 1 49 ? 5.886 11.321 90.820 1.00 24.27 48 THR B N 1
ATOM 1563 C CA . THR B 1 49 ? 6.375 9.953 90.625 1.00 22.02 48 THR B CA 1
ATOM 1564 C C . THR B 1 49 ? 7.808 9.870 91.141 1.00 21.27 48 THR B C 1
ATOM 1565 O O . THR B 1 49 ? 8.162 8.999 91.908 1.00 21.83 48 THR B O 1
ATOM 1569 N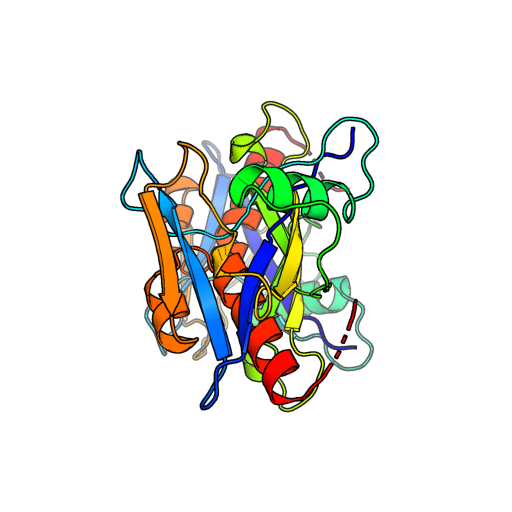 N . ALA B 1 50 ? 8.624 10.838 90.792 1.00 22.32 49 ALA B N 1
ATOM 1570 C CA . ALA B 1 50 ? 10.036 10.842 91.260 1.00 22.53 49 ALA B CA 1
ATOM 1571 C C . ALA B 1 50 ? 10.186 10.886 92.810 1.00 20.60 49 ALA B C 1
ATOM 1572 O O . ALA B 1 50 ? 10.980 10.138 93.402 1.00 20.01 49 ALA B O 1
ATOM 1574 N N . LYS B 1 51 ? 9.433 11.718 93.474 1.00 20.22 50 LYS B N 1
ATOM 1575 C CA . LYS B 1 51 ? 9.442 11.842 94.946 1.00 22.43 50 LYS B CA 1
ATOM 1576 C C . LYS B 1 51 ? 9.056 10.540 95.622 1.00 22.65 50 LYS B C 1
ATOM 1577 O O . LYS B 1 51 ? 9.725 10.077 96.597 1.00 23.09 50 LYS B O 1
ATOM 1583 N N . ARG B 1 52 ? 8.016 9.928 95.086 1.00 23.42 51 ARG B N 1
ATOM 1584 C CA . ARG B 1 52 ? 7.471 8.739 95.645 1.00 24.64 51 ARG B CA 1
ATOM 1585 C C . ARG B 1 52 ? 8.469 7.631 95.550 1.00 27.81 51 ARG B C 1
ATOM 1586 O O . ARG B 1 52 ? 8.702 6.919 96.525 1.00 30.82 51 ARG B O 1
ATOM 1594 N N . GLU B 1 53 ? 8.990 7.424 94.350 1.00 22.33 52 GLU B N 1
ATOM 1595 C CA . GLU B 1 53 ? 9.911 6.280 94.115 1.00 23.02 52 GLU B CA 1
ATOM 1596 C C . GLU B 1 53 ? 11.155 6.460 95.028 1.00 25.71 52 GLU B C 1
ATOM 1597 O O . GLU B 1 53 ? 11.641 5.491 95.639 1.00 29.79 52 GLU B O 1
ATOM 1603 N N . SER B 1 54 ? 11.564 7.717 95.214 1.00 24.71 53 SER B N 1
ATOM 1604 C CA . SER B 1 54 ? 12.727 8.059 96.085 1.00 24.55 53 SER B CA 1
ATOM 1605 C C . SER B 1 54 ? 12.451 7.653 97.515 1.00 23.66 53 SER B C 1
ATOM 1606 O O . SER B 1 54 ? 13.256 6.976 98.162 1.00 24.57 53 SER B O 1
ATOM 1609 N N . ILE B 1 55 ? 11.259 8.018 98.000 1.00 25.24 54 ILE B N 1
ATOM 1610 C CA . ILE B 1 55 ? 10.922 7.820 99.387 1.00 29.29 54 ILE B CA 1
ATOM 1611 C C . ILE B 1 55 ? 10.769 6.327 99.661 1.00 23.38 54 ILE B C 1
ATOM 1612 O O . ILE B 1 55 ? 11.230 5.829 100.688 1.00 25.87 54 ILE B O 1
ATOM 1617 N N . GLU B 1 56 ? 10.163 5.621 98.733 1.00 28.31 55 GLU B N 1
ATOM 1618 C CA . GLU B 1 56 ? 10.004 4.210 98.847 1.00 31.89 55 GLU B CA 1
ATOM 1619 C C . GLU B 1 56 ? 11.275 3.381 98.733 1.00 30.88 55 GLU B C 1
ATOM 1620 O O . GLU B 1 56 ? 11.479 2.452 99.530 1.00 31.09 55 GLU B O 1
ATOM 1626 N N . GLU B 1 57 ? 12.075 3.653 97.713 1.00 26.08 56 GLU B N 1
ATOM 1627 C CA . GLU B 1 57 ? 13.250 2.854 97.465 1.00 24.45 56 GLU B CA 1
ATOM 1628 C C . GLU B 1 57 ? 14.280 3.070 98.554 1.00 27.64 56 GLU B C 1
ATOM 1629 O O . GLU B 1 57 ? 15.060 2.148 98.880 1.00 23.36 56 GLU B O 1
ATOM 1635 N N . LEU B 1 58 ? 14.281 4.263 99.152 1.00 23.03 57 LEU B N 1
ATOM 1636 C CA . LEU B 1 58 ? 15.351 4.577 100.107 1.00 26.37 57 LEU B CA 1
ATOM 1637 C C . LEU B 1 58 ? 14.875 4.829 101.512 1.00 27.49 57 LEU B C 1
ATOM 1638 O O . LEU B 1 58 ? 15.692 5.174 102.384 1.00 28.49 57 LEU B O 1
ATOM 1643 N N . ASN B 1 59 ? 13.567 4.688 101.750 1.00 24.97 58 ASN B N 1
ATOM 1644 C CA . ASN B 1 59 ? 13.032 4.905 103.084 1.00 30.99 58 ASN B CA 1
ATOM 1645 C C . ASN B 1 59 ? 13.373 6.270 103.691 1.00 29.07 58 ASN B C 1
ATOM 1646 O O . ASN B 1 59 ? 13.814 6.352 104.830 1.00 29.56 58 ASN B O 1
ATOM 1651 N N . LEU B 1 60 ? 13.140 7.324 102.905 1.00 26.22 59 LEU B N 1
ATOM 1652 C CA . LEU B 1 60 ? 13.441 8.663 103.281 1.00 30.75 59 LEU B CA 1
ATOM 1653 C C . LEU B 1 60 ? 12.311 9.376 104.033 1.00 37.07 59 LEU B C 1
ATOM 1654 O O . LEU B 1 60 ? 11.122 9.018 103.928 1.00 33.42 59 LEU B O 1
ATOM 1659 N N . ASP B 1 61 ? 12.715 10.469 104.693 1.00 42.06 60 ASP B N 1
ATOM 1660 C CA . ASP B 1 61 ? 11.810 11.434 105.302 1.00 42.72 60 ASP B CA 1
ATOM 1661 C C . ASP B 1 61 ? 11.169 12.213 104.150 1.00 43.35 60 ASP B C 1
ATOM 1662 O O . ASP B 1 61 ? 11.758 12.352 103.050 1.00 40.74 60 ASP B O 1
ATOM 1664 N N . VAL B 1 62 ? 9.964 12.699 104.401 1.00 47.03 61 VAL B N 1
ATOM 1665 C CA . VAL B 1 62 ? 9.127 13.320 103.379 1.00 46.80 61 VAL B CA 1
ATOM 1666 C C . VAL B 1 62 ? 9.652 14.682 102.853 1.00 46.88 61 VAL B C 1
ATOM 1667 O O . VAL B 1 62 ? 9.327 15.066 101.725 1.00 48.79 61 VAL B O 1
ATOM 1671 N N . ASP B 1 63 ? 10.494 15.366 103.631 1.00 38.04 62 ASP B N 1
ATOM 1672 C CA . ASP B 1 63 ? 11.015 16.694 103.239 1.00 42.29 62 ASP B CA 1
ATOM 1673 C C . ASP B 1 63 ? 12.366 16.653 102.445 1.00 42.38 62 ASP B C 1
ATOM 1674 O O . ASP B 1 63 ? 13.168 17.629 102.441 1.00 33.48 62 ASP B O 1
ATOM 1676 N N . VAL B 1 64 ? 12.599 15.540 101.746 1.00 37.76 63 VAL B N 1
ATOM 1677 C CA . VAL B 1 64 ? 13.799 15.369 100.951 1.00 40.90 63 VAL B CA 1
ATOM 1678 C C . VAL B 1 64 ? 13.890 16.447 99.847 1.00 30.65 63 VAL B C 1
ATOM 1679 O O . VAL B 1 64 ? 12.864 16.772 99.225 1.00 41.57 63 VAL B O 1
ATOM 1683 N N . LYS B 1 65 ? 15.080 17.049 99.634 1.00 30.76 64 LYS B N 1
ATOM 1684 C CA . LYS B 1 65 ? 15.287 18.049 98.603 1.00 26.15 64 LYS B CA 1
ATOM 1685 C C . LYS B 1 65 ? 15.538 17.442 97.276 1.00 26.95 64 LYS B C 1
ATOM 1686 O O . LYS B 1 65 ? 16.488 16.683 97.126 1.00 28.36 64 LYS B O 1
ATOM 1700 N N . TYR B 1 67 ? 15.678 17.908 92.871 1.00 24.20 66 TYR B N 1
ATOM 1701 C CA . TYR B 1 67 ? 15.975 18.816 91.796 1.00 24.28 66 TYR B CA 1
ATOM 1702 C C . TYR B 1 67 ? 15.796 18.184 90.426 1.00 22.94 66 TYR B C 1
ATOM 1703 O O . TYR B 1 67 ? 16.106 16.969 90.225 1.00 25.70 66 TYR B O 1
ATOM 1712 N N . SER B 1 68 ? 15.260 18.954 89.486 1.00 25.10 67 SER B N 1
ATOM 1713 C CA . SER B 1 68 ? 15.137 18.521 88.081 1.00 26.85 67 SER B CA 1
ATOM 1714 C C . SER B 1 68 ? 16.473 18.467 87.380 1.00 28.32 67 SER B C 1
ATOM 1715 O O . SER B 1 68 ? 17.389 19.200 87.720 1.00 24.54 67 SER B O 1
ATOM 1718 N N . LEU B 1 69 ? 16.565 17.637 86.336 1.00 23.61 68 LEU B N 1
ATOM 1719 C CA . LEU B 1 69 ? 17.722 17.700 85.400 1.00 25.41 68 LEU B CA 1
ATOM 1720 C C . LEU B 1 69 ? 17.169 17.765 83.970 1.00 26.41 68 LEU B C 1
ATOM 1721 O O . LEU B 1 69 ? 16.049 17.347 83.762 1.00 24.05 68 LEU B O 1
ATOM 1726 N N . ASP B 1 70 ? 17.902 18.427 83.055 1.00 26.22 69 ASP B N 1
ATOM 1727 C CA . ASP B 1 70 ? 17.521 18.469 81.623 1.00 27.84 69 ASP B CA 1
ATOM 1728 C C . ASP B 1 70 ? 17.556 17.105 80.935 1.00 27.28 69 ASP B C 1
ATOM 1729 O O . ASP B 1 70 ? 16.781 16.819 80.016 1.00 29.02 69 ASP B O 1
ATOM 1734 N N . SER B 1 71 ? 18.473 16.254 81.369 1.00 26.92 70 SER B N 1
ATOM 1735 C CA . SER B 1 71 ? 18.695 14.965 80.699 1.00 26.69 70 SER B CA 1
ATOM 1736 C C . SER B 1 71 ? 17.450 14.098 80.663 1.00 27.51 70 SER B C 1
ATOM 1737 O O . SER B 1 71 ? 16.754 13.957 81.651 1.00 25.10 70 SER B O 1
ATOM 1740 N N . HIS B 1 72 ? 17.117 13.614 79.471 1.00 25.32 71 HIS B N 1
ATOM 1741 C CA . HIS B 1 72 ? 16.086 12.605 79.345 1.00 22.38 71 HIS B CA 1
ATOM 1742 C C . HIS B 1 72 ? 16.315 11.754 78.174 1.00 26.27 71 HIS B C 1
ATOM 1743 O O . HIS B 1 72 ? 17.086 12.107 77.278 1.00 28.63 71 HIS B O 1
ATOM 1750 N N . ALA B 1 73 ? 15.714 10.591 78.182 1.00 28.22 72 ALA B N 1
ATOM 1751 C CA . ALA B 1 73 ? 15.962 9.660 77.139 1.00 26.98 72 ALA B CA 1
ATOM 1752 C C . ALA B 1 73 ? 14.783 8.756 76.973 1.00 31.85 72 ALA B C 1
ATOM 1753 O O . ALA B 1 73 ? 13.977 8.576 77.881 1.00 30.03 72 ALA B O 1
ATOM 1755 N N . SER B 1 74 ? 14.757 8.083 75.860 1.00 25.85 73 SER B N 1
ATOM 1756 C CA . SER B 1 74 ? 13.682 7.120 75.597 1.00 23.41 73 SER B CA 1
ATOM 1757 C C . SER B 1 74 ? 14.082 5.698 75.988 1.00 29.00 73 SER B C 1
ATOM 1758 O O . SER B 1 74 ? 15.271 5.326 75.941 1.00 29.00 73 SER B O 1
ATOM 1761 N N . ILE B 1 75 ? 13.084 4.916 76.429 1.00 23.18 74 ILE B N 1
ATOM 1762 C CA . ILE B 1 75 ? 13.253 3.525 76.790 1.00 23.99 74 ILE B CA 1
ATOM 1763 C C . ILE B 1 75 ? 12.294 2.680 75.917 1.00 19.62 74 ILE B C 1
ATOM 1764 O O . ILE B 1 75 ? 11.120 3.006 75.811 1.00 23.32 74 ILE B O 1
ATOM 1769 N N . PRO B 1 76 ? 12.769 1.538 75.346 1.00 20.95 75 PRO B N 1
ATOM 1770 C CA . PRO B 1 76 ? 11.847 0.684 74.609 1.00 23.30 75 PRO B CA 1
ATOM 1771 C C . PRO B 1 76 ? 10.675 0.271 75.550 1.00 27.23 75 PRO B C 1
ATOM 1772 O O . PRO B 1 76 ? 10.902 -0.111 76.682 1.00 24.89 75 PRO B O 1
ATOM 1776 N N . ASN B 1 77 ? 9.435 0.476 75.123 1.00 29.30 76 ASN B N 1
ATOM 1777 C CA . ASN B 1 77 ? 8.266 0.359 76.059 1.00 33.02 76 ASN B CA 1
ATOM 1778 C C . ASN B 1 77 ? 7.974 -1.093 76.427 1.00 34.76 76 ASN B C 1
ATOM 1779 O O . ASN B 1 77 ? 7.298 -1.343 77.434 1.00 31.92 76 ASN B O 1
ATOM 1784 N N . PHE B 1 78 ? 8.563 -2.063 75.707 1.00 32.88 77 PHE B N 1
ATOM 1785 C CA . PHE B 1 78 ? 8.283 -3.430 76.019 1.00 34.86 77 PHE B CA 1
ATOM 1786 C C . PHE B 1 78 ? 8.861 -3.831 77.392 1.00 45.78 77 PHE B C 1
ATOM 1787 O O . PHE B 1 78 ? 8.429 -4.871 77.970 1.00 37.79 77 PHE B O 1
ATOM 1795 N N . HIS B 1 79 ? 9.839 -3.051 77.889 1.00 31.72 78 HIS B N 1
ATOM 1796 C CA . HIS B 1 79 ? 10.388 -3.246 79.226 1.00 27.16 78 HIS B CA 1
ATOM 1797 C C . HIS B 1 79 ? 9.272 -3.164 80.221 1.00 28.91 78 HIS B C 1
ATOM 1798 O O . HIS B 1 79 ? 9.435 -3.627 81.303 1.00 31.30 78 HIS B O 1
ATOM 1805 N N . PHE B 1 80 ? 8.115 -2.562 79.848 1.00 30.24 79 PHE B N 1
ATOM 1806 C CA . PHE B 1 80 ? 7.083 -2.128 80.839 1.00 36.51 79 PHE B CA 1
ATOM 1807 C C . PHE B 1 80 ? 5.611 -2.395 80.508 1.00 42.17 79 PHE B C 1
ATOM 1808 O O . PHE B 1 80 ? 4.746 -2.479 81.426 1.00 40.01 79 PHE B O 1
ATOM 1816 N N . SER B 1 81 ? 5.321 -2.459 79.211 1.00 49.34 80 SER B N 1
ATOM 1817 C CA . SER B 1 81 ? 3.965 -2.398 78.690 1.00 42.20 80 SER B CA 1
ATOM 1818 C C . SER B 1 81 ? 3.882 -3.262 77.423 1.00 37.43 80 SER B C 1
ATOM 1819 O O . SER B 1 81 ? 4.855 -3.387 76.660 1.00 37.48 80 SER B O 1
ATOM 1822 N N . PHE B 1 82 ? 2.738 -3.877 77.205 1.00 37.38 81 PHE B N 1
ATOM 1823 C CA . PHE B 1 82 ? 2.504 -4.605 75.984 1.00 39.11 81 PHE B CA 1
ATOM 1824 C C . PHE B 1 82 ? 2.056 -3.657 74.897 1.00 41.79 81 PHE B C 1
ATOM 1825 O O . PHE B 1 82 ? 1.929 -4.050 73.738 1.00 42.93 81 PHE B O 1
ATOM 1833 N N . ASN B 1 83 ? 1.812 -2.408 75.264 1.00 44.81 82 ASN B N 1
ATOM 1834 C CA . ASN B 1 83 ? 1.168 -1.501 74.354 1.00 48.82 82 ASN B CA 1
ATOM 1835 C C . ASN B 1 83 ? 2.031 -0.339 73.910 1.00 48.12 82 ASN B C 1
ATOM 1836 O O . ASN B 1 83 ? 3.045 0.038 74.561 1.00 38.23 82 ASN B O 1
ATOM 1841 N N . LYS B 1 84 ? 1.629 0.233 72.786 1.00 42.31 83 LYS B N 1
ATOM 1842 C CA . LYS B 1 84 ? 2.135 1.513 72.384 1.00 41.39 83 LYS B CA 1
ATOM 1843 C C . LYS B 1 84 ? 2.095 2.435 73.627 1.00 31.71 83 LYS B C 1
ATOM 1844 O O . LYS B 1 84 ? 1.321 2.197 74.582 1.00 35.43 83 LYS B O 1
ATOM 1849 N N . PRO B 1 85 ? 2.936 3.462 73.662 1.00 33.12 84 PRO B N 1
ATOM 1850 C CA . PRO B 1 85 ? 3.855 3.866 72.590 1.00 29.15 84 PRO B CA 1
ATOM 1851 C C . PRO B 1 85 ? 5.061 2.880 72.456 1.00 23.97 84 PRO B C 1
ATOM 1852 O O . PRO B 1 85 ? 5.255 1.997 73.301 1.00 28.36 84 PRO B O 1
ATOM 1856 N N . TYR B 1 86 ? 5.779 2.995 71.344 1.00 25.30 85 TYR B N 1
ATOM 1857 C CA . TYR B 1 86 ? 6.935 2.159 71.103 1.00 26.26 85 TYR B CA 1
ATOM 1858 C C . TYR B 1 86 ? 8.029 2.350 72.152 1.00 22.05 85 TYR B C 1
ATOM 1859 O O . TYR B 1 86 ? 8.792 1.396 72.475 1.00 23.73 85 TYR B O 1
ATOM 1868 N N . VAL B 1 87 ? 8.195 3.577 72.565 1.00 21.56 86 VAL B N 1
ATOM 1869 C CA . VAL B 1 87 ? 9.177 4.021 73.490 1.00 21.28 86 VAL B CA 1
ATOM 1870 C C . VAL B 1 87 ? 8.549 5.003 74.451 1.00 26.63 86 VAL B C 1
ATOM 1871 O O . VAL B 1 87 ? 7.569 5.675 74.121 1.00 22.78 86 VAL B O 1
ATOM 1875 N N . VAL B 1 88 ? 9.089 5.054 75.648 1.00 21.57 87 VAL B N 1
ATOM 1876 C CA . VAL B 1 88 ? 8.622 6.012 76.649 1.00 24.31 87 VAL B CA 1
ATOM 1877 C C . VAL B 1 88 ? 9.748 6.836 77.226 1.00 24.01 87 VAL B C 1
ATOM 1878 O O . VAL B 1 88 ? 10.925 6.423 77.278 1.00 24.47 87 VAL B O 1
ATOM 1882 N N . PRO B 1 89 ? 9.420 8.063 77.621 1.00 20.35 88 PRO B N 1
ATOM 1883 C CA . PRO B 1 89 ? 10.427 8.949 78.090 1.00 24.43 88 PRO B CA 1
ATOM 1884 C C . PRO B 1 89 ? 10.830 8.665 79.516 1.00 22.37 88 PRO B C 1
ATOM 1885 O O . PRO B 1 89 ? 10.020 8.210 80.375 1.00 21.94 88 PRO B O 1
ATOM 1889 N N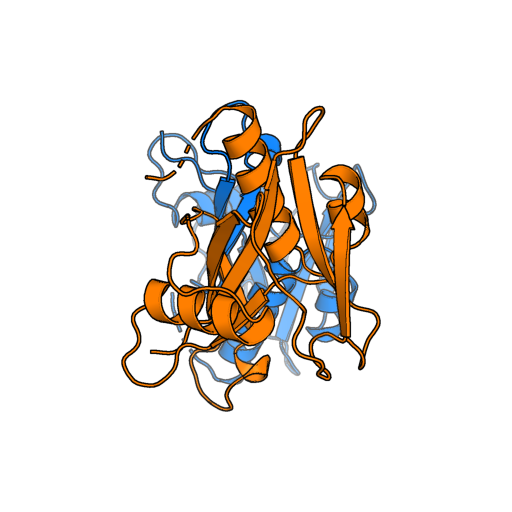 . GLU B 1 90 ? 12.099 8.885 79.768 1.00 18.00 89 GLU B N 1
ATOM 1890 C CA . GLU B 1 90 ? 12.647 8.738 81.121 1.00 20.57 89 GLU B CA 1
ATOM 1891 C C . GLU B 1 90 ? 13.117 10.099 81.582 1.00 22.01 89 GLU B C 1
ATOM 1892 O O . GLU B 1 90 ? 14.108 10.619 81.017 1.00 25.36 89 GLU B O 1
ATOM 1898 N N . TYR B 1 91 ? 12.455 10.654 82.615 1.00 17.59 90 TYR B N 1
ATOM 1899 C CA . TYR B 1 91 ? 12.742 11.988 83.115 1.00 21.31 90 TYR B CA 1
ATOM 1900 C C . TYR B 1 91 ? 13.619 11.902 84.372 1.00 20.22 90 TYR B C 1
ATOM 1901 O O . TYR B 1 91 ? 13.360 11.084 85.231 1.00 24.90 90 TYR B O 1
ATOM 1910 N N . CYS B 1 92 ? 14.635 12.782 84.472 1.00 23.45 91 CYS B N 1
ATOM 1911 C CA . CYS B 1 92 ? 15.656 12.666 85.496 1.00 18.51 91 CYS B CA 1
ATOM 1912 C C . CYS B 1 92 ? 15.639 13.779 86.567 1.00 24.66 91 CYS B C 1
ATOM 1913 O O . CYS B 1 92 ? 15.282 14.928 86.282 1.00 23.66 91 CYS B O 1
ATOM 1916 N N . PHE B 1 93 ? 16.024 13.398 87.784 1.00 21.37 92 PHE B N 1
ATOM 1917 C CA . PHE B 1 93 ? 16.014 14.267 88.911 1.00 24.02 92 PHE B CA 1
ATOM 1918 C C . PHE B 1 93 ? 17.182 13.840 89.762 1.00 23.63 92 PHE B C 1
ATOM 1919 O O . PHE B 1 93 ? 17.726 12.793 89.540 1.00 24.31 92 PHE B O 1
ATOM 1927 N N . ALA B 1 94 ? 17.471 14.623 90.786 1.00 25.31 93 ALA B N 1
ATOM 1928 C CA . ALA B 1 94 ? 18.530 14.309 91.754 1.00 22.62 93 ALA B CA 1
ATOM 1929 C C . ALA B 1 94 ? 17.993 14.662 93.146 1.00 24.76 93 ALA B C 1
ATOM 1930 O O . ALA B 1 94 ? 17.171 15.600 93.323 1.00 22.60 93 ALA B O 1
ATOM 1932 N N . ILE B 1 95 ? 18.419 13.905 94.137 1.00 23.83 94 ILE B N 1
ATOM 1933 C CA . ILE B 1 95 ? 17.969 14.123 95.504 1.00 21.87 94 ILE B CA 1
ATOM 1934 C C . ILE B 1 95 ? 19.204 14.245 96.436 1.00 21.15 94 ILE B C 1
ATOM 1935 O O . ILE B 1 95 ? 20.181 13.496 96.316 1.00 26.07 94 ILE B O 1
ATOM 1940 N N . ASP B 1 96 ? 19.151 15.224 97.324 1.00 25.40 95 ASP B N 1
ATOM 1941 C CA . ASP B 1 96 ? 20.275 15.542 98.207 1.00 25.57 95 ASP B CA 1
ATOM 1942 C C . ASP B 1 96 ? 20.085 14.879 99.571 1.00 28.02 95 ASP B C 1
ATOM 1943 O O . ASP B 1 96 ? 19.227 15.299 100.356 1.00 25.90 95 ASP B O 1
ATOM 1948 N N . LEU B 1 97 ? 20.843 13.807 99.819 1.00 26.45 96 LEU B N 1
ATOM 1949 C CA . LEU B 1 97 ? 20.724 13.022 101.052 1.00 26.74 96 LEU B CA 1
ATOM 1950 C C . LEU B 1 97 ? 21.831 13.401 102.052 1.00 28.96 96 LEU B C 1
ATOM 1951 O O . LEU B 1 97 ? 22.099 12.661 102.992 1.00 29.78 96 LEU B O 1
ATOM 1956 N N . THR B 1 98 ? 22.455 14.564 101.853 1.00 28.33 97 THR B N 1
ATOM 1957 C CA . THR B 1 98 ? 23.440 15.038 102.823 1.00 28.34 97 THR B CA 1
ATOM 1958 C C . THR B 1 98 ? 22.807 15.111 104.204 1.00 28.40 97 THR B C 1
ATOM 1959 O O . THR B 1 98 ? 21.828 15.821 104.385 1.00 34.59 97 THR B O 1
ATOM 1963 N N . SER B 1 99 ? 23.328 14.341 105.162 1.00 31.67 98 SER B N 1
ATOM 1964 C CA . SER B 1 99 ? 22.843 14.347 106.574 1.00 37.08 98 SER B CA 1
ATOM 1965 C C . SER B 1 99 ? 21.427 13.770 106.789 1.00 37.38 98 SER B C 1
ATOM 1966 O O . SER B 1 99 ? 20.780 14.040 107.803 1.00 38.47 98 SER B O 1
ATOM 1969 N N . CYS B 1 100 ? 20.969 12.961 105.830 1.00 29.83 99 CYS B N 1
ATOM 1970 C CA . CYS B 1 100 ? 19.652 12.310 105.852 1.00 30.67 99 CYS B CA 1
ATOM 1971 C C . CYS B 1 100 ? 19.806 10.842 106.138 1.00 30.85 99 CYS B C 1
ATOM 1972 O O . CYS B 1 100 ? 20.744 10.224 105.665 1.00 32.62 99 CYS B O 1
ATOM 1975 N N . SER B 1 101 ? 18.860 10.297 106.901 1.00 30.35 100 SER B N 1
ATOM 1976 C CA . SER B 1 101 ? 18.740 8.843 107.091 1.00 38.47 100 SER B CA 1
ATOM 1977 C C . SER B 1 101 ? 18.087 8.184 105.854 1.00 31.33 100 SER B C 1
ATOM 1978 O O . SER B 1 101 ? 17.248 8.778 105.145 1.00 34.69 100 SER B O 1
ATOM 1981 N N . TYR B 1 102 ? 18.478 6.951 105.618 1.00 31.96 101 TYR B N 1
ATOM 1982 C CA . TYR B 1 102 ? 18.024 6.194 104.469 1.00 26.01 101 TYR B CA 1
ATOM 1983 C C . TYR B 1 102 ? 18.458 4.754 104.718 1.00 28.79 101 TYR B C 1
ATOM 1984 O O . TYR B 1 102 ? 19.269 4.491 105.594 1.00 32.57 101 TYR B O 1
ATOM 1993 N N . GLN B 1 103 ? 17.824 3.847 103.994 1.00 27.73 102 GLN B N 1
ATOM 1994 C CA . GLN B 1 103 ? 18.306 2.476 103.782 1.00 25.55 102 GLN B CA 1
ATOM 1995 C C . GLN B 1 103 ? 17.534 1.946 102.588 1.00 28.04 102 GLN B C 1
ATOM 1996 O O . GLN B 1 103 ? 16.287 2.185 102.403 1.00 22.87 102 GLN B O 1
ATOM 2002 N N . VAL B 1 104 ? 18.260 1.237 101.747 1.00 23.75 103 VAL B N 1
ATOM 2003 C CA . VAL B 1 104 ? 17.664 0.688 100.536 1.00 24.36 103 VAL B CA 1
ATOM 2004 C C . VAL B 1 104 ? 16.640 -0.331 100.926 1.00 23.35 103 VAL B C 1
ATOM 2005 O O . VAL B 1 104 ? 16.847 -1.087 101.881 1.00 29.99 103 VAL B O 1
ATOM 2009 N N . THR B 1 105 ? 15.481 -0.281 100.255 1.00 24.30 104 THR B N 1
ATOM 2010 C CA . THR B 1 105 ? 14.446 -1.293 100.348 1.00 26.70 104 THR B CA 1
ATOM 2011 C C . THR B 1 105 ? 14.972 -2.513 99.645 1.00 20.99 104 THR B C 1
ATOM 2012 O O . THR B 1 105 ? 15.332 -2.462 98.454 1.00 24.44 104 THR B O 1
ATOM 2016 N N . LEU B 1 106 ? 15.112 -3.603 100.390 1.00 28.93 105 LEU B N 1
ATOM 2017 C CA . LEU B 1 106 ? 15.623 -4.821 99.801 1.00 26.32 105 LEU B CA 1
ATOM 2018 C C . LEU B 1 106 ? 14.651 -5.427 98.789 1.00 24.74 105 LEU B C 1
ATOM 2019 O O . LEU B 1 106 ? 13.470 -5.676 99.062 1.00 29.20 105 LEU B O 1
ATOM 2024 N N . SER B 1 107 ? 15.172 -5.628 97.599 1.00 27.39 106 SER B N 1
ATOM 2025 C CA . SER B 1 107 ? 14.385 -6.146 96.493 1.00 29.94 106 SER B CA 1
ATOM 2026 C C . SER B 1 107 ? 15.259 -6.576 95.318 1.00 29.16 106 SER B C 1
ATOM 2027 O O . SER B 1 107 ? 16.499 -6.390 95.281 1.00 27.25 106 SER B O 1
ATOM 2030 N N . LEU B 1 108 ? 14.618 -7.212 94.367 1.00 29.54 107 LEU B N 1
ATOM 2031 C CA . LEU B 1 108 ? 15.341 -7.677 93.199 1.00 38.76 107 LEU B CA 1
ATOM 2032 C C . LEU B 1 108 ? 15.938 -6.501 92.425 1.00 30.31 107 LEU B C 1
ATOM 2033 O O . LEU B 1 108 ? 17.044 -6.623 91.895 1.00 30.67 107 LEU B O 1
ATOM 2038 N N . GLU B 1 109 ? 15.256 -5.355 92.424 1.00 31.27 108 GLU B N 1
ATOM 2039 C CA . GLU B 1 109 ? 15.786 -4.131 91.801 1.00 30.91 108 GLU B CA 1
ATOM 2040 C C . GLU B 1 109 ? 17.049 -3.551 92.491 1.00 27.20 108 GLU B C 1
ATOM 2041 O O . GLU B 1 109 ? 17.819 -2.823 91.881 1.00 23.99 108 GLU B O 1
ATOM 2047 N N . HIS B 1 110 ? 17.243 -3.833 93.772 1.00 21.77 109 HIS B N 1
ATOM 2048 C CA . HIS B 1 110 ? 18.380 -3.330 94.511 1.00 24.84 109 HIS B CA 1
ATOM 2049 C C . HIS B 1 110 ? 18.507 -3.922 95.902 1.00 30.57 109 HIS B C 1
ATOM 2050 O O . HIS B 1 110 ? 17.556 -3.875 96.690 1.00 24.93 109 HIS B O 1
ATOM 2057 N N . SER B 1 111 ? 19.703 -4.387 96.260 1.00 21.84 110 SER B N 1
ATOM 20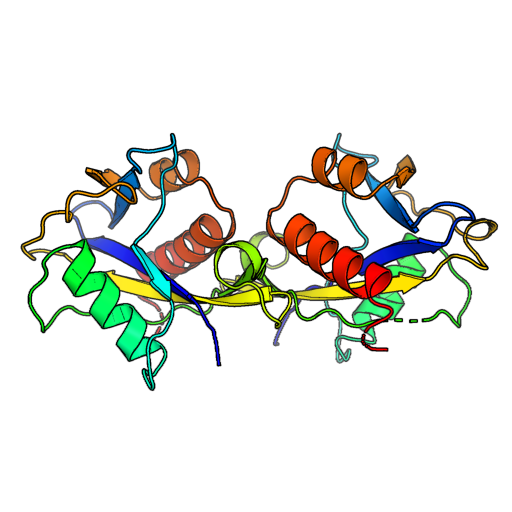58 C CA . SER B 1 111 ? 19.980 -4.887 97.579 1.00 21.64 110 SER B CA 1
ATOM 2059 C C . SER B 1 111 ? 21.019 -4.040 98.344 1.00 24.27 110 SER B C 1
ATOM 2060 O O . SER B 1 111 ? 21.189 -4.113 99.606 1.00 20.78 110 SER B O 1
ATOM 2063 N N . GLU B 1 112 ? 21.714 -3.197 97.607 1.00 22.90 111 GLU B N 1
ATOM 2064 C CA . GLU B 1 112 ? 22.628 -2.310 98.273 1.00 24.36 111 GLU B CA 1
ATOM 2065 C C . GLU B 1 112 ? 22.743 -0.995 97.556 1.00 18.17 111 GLU B C 1
ATOM 2066 O O . GLU B 1 112 ? 22.368 -0.821 96.345 1.00 17.36 111 GLU B O 1
ATOM 2072 N N . LEU B 1 113 ? 23.233 -0.038 98.326 1.00 23.12 112 LEU B N 1
ATOM 2073 C CA . LEU B 1 113 ? 23.546 1.270 97.830 1.00 21.27 112 LEU B CA 1
ATOM 2074 C C . LEU B 1 113 ? 25.040 1.445 98.120 1.00 22.80 112 LEU B C 1
ATOM 2075 O O . LEU B 1 113 ? 25.542 0.906 99.134 1.00 23.06 112 LEU B O 1
ATOM 2080 N N . ARG B 1 114 ? 25.724 2.167 97.257 1.00 23.74 113 ARG B N 1
ATOM 2081 C CA . ARG B 1 114 ? 27.104 2.561 97.526 1.00 23.15 113 ARG B CA 1
ATOM 2082 C C . ARG B 1 114 ? 27.362 4.049 97.175 1.00 22.65 113 ARG B C 1
ATOM 2083 O O . ARG B 1 114 ? 27.017 4.481 96.070 1.00 22.59 113 ARG B O 1
ATOM 2091 N N . TRP B 1 115 ? 27.972 4.794 98.094 1.00 24.72 114 TRP B N 1
ATOM 2092 C CA . TRP B 1 115 ? 28.363 6.198 97.862 1.00 24.12 114 TRP B CA 1
ATOM 2093 C C . TRP B 1 115 ? 29.710 6.150 97.152 1.00 28.79 114 TRP B C 1
ATOM 2094 O O . TRP B 1 115 ? 30.680 5.529 97.646 1.00 26.57 114 TRP B O 1
ATOM 2105 N N . VAL B 1 116 ? 29.759 6.728 95.961 1.00 24.56 115 VAL B N 1
ATOM 2106 C CA . VAL B 1 116 ? 30.940 6.655 95.123 1.00 28.70 115 VAL B CA 1
ATOM 2107 C C . VAL B 1 116 ? 31.229 8.012 94.438 1.00 26.95 115 VAL B C 1
ATOM 2108 O O . VAL B 1 116 ? 30.354 8.862 94.344 1.00 25.13 115 VAL B O 1
ATOM 2112 N N . SER B 1 117 ? 32.464 8.209 94.041 1.00 24.76 116 SER B N 1
ATOM 2113 C CA . SER B 1 117 ? 32.890 9.455 93.320 1.00 24.81 116 SER B CA 1
ATOM 2114 C C . SER B 1 117 ? 32.227 9.489 91.943 1.00 25.85 116 SER B C 1
ATOM 2115 O O . SER B 1 117 ? 31.641 8.494 91.454 1.00 26.15 116 SER B O 1
ATOM 2118 N N . TYR B 1 118 ? 32.296 10.625 91.287 1.00 27.26 117 TYR B N 1
ATOM 2119 C CA . TYR B 1 118 ? 31.730 10.707 89.946 1.00 30.72 117 TYR B CA 1
ATOM 2120 C C . TYR B 1 118 ? 32.401 9.672 89.071 1.00 32.48 117 TYR B C 1
ATOM 2121 O O . TYR B 1 118 ? 31.744 8.930 88.347 1.00 27.45 117 TYR B O 1
ATOM 2130 N N . GLU B 1 119 ? 33.736 9.651 89.130 1.00 29.82 118 GLU B N 1
ATOM 2131 C CA . GLU B 1 119 ? 34.510 8.811 88.236 1.00 31.43 118 GLU B CA 1
ATOM 2132 C C . GLU B 1 119 ? 34.192 7.324 88.460 1.00 29.24 118 GLU B C 1
ATOM 2133 O O . GLU B 1 119 ? 34.064 6.576 87.523 1.00 29.28 118 GLU B O 1
ATOM 2139 N N . SER B 1 120 ? 33.980 6.930 89.704 1.00 25.37 119 SER B N 1
ATOM 2140 C CA . SER B 1 120 ? 33.689 5.540 89.994 1.00 25.30 119 SER B CA 1
ATOM 2141 C C . SER B 1 120 ? 32.268 5.189 89.561 1.00 26.02 119 SER B C 1
ATOM 2142 O O . SER B 1 120 ? 32.001 4.098 89.018 1.00 30.14 119 SER B O 1
ATOM 2145 N N . ALA B 1 121 ? 31.340 6.095 89.750 1.00 26.12 120 ALA B N 1
ATOM 2146 C CA . ALA B 1 121 ? 29.950 5.820 89.280 1.00 22.93 120 ALA B CA 1
ATOM 2147 C C . ALA B 1 121 ? 29.940 5.609 87.744 1.00 27.98 120 ALA B C 1
ATOM 2148 O O . ALA B 1 121 ? 29.255 4.704 87.209 1.00 25.48 120 ALA B O 1
ATOM 2150 N N . ILE B 1 122 ? 30.732 6.375 87.036 1.00 26.62 121 ILE B N 1
ATOM 2151 C CA . ILE B 1 122 ? 30.803 6.221 85.569 1.00 28.70 121 ILE B CA 1
ATOM 2152 C C . ILE B 1 122 ? 31.269 4.831 85.164 1.00 27.66 121 ILE B C 1
ATOM 2153 O O . ILE B 1 122 ? 30.727 4.227 84.250 1.00 29.16 121 ILE B O 1
ATOM 2158 N N . GLN B 1 123 ? 32.220 4.274 85.908 1.00 30.65 122 GLN B N 1
ATOM 2159 C CA . GLN B 1 123 ? 32.695 2.943 85.620 1.00 34.17 122 GLN B CA 1
ATOM 2160 C C . GLN B 1 123 ? 31.647 1.863 86.022 1.00 30.49 122 GLN B C 1
ATOM 2161 O O . GLN B 1 123 ? 31.511 0.844 85.351 1.00 31.52 122 GLN B O 1
ATOM 2167 N N . LEU B 1 124 ? 30.876 2.110 87.070 1.00 29.30 123 LEU B N 1
ATOM 2168 C CA . LEU B 1 124 ? 29.904 1.130 87.552 1.00 28.36 123 LEU B CA 1
ATOM 2169 C C . LEU B 1 124 ? 28.606 1.041 86.759 1.00 27.99 123 LEU B C 1
ATOM 2170 O O . LEU B 1 124 ? 28.097 -0.061 86.517 1.00 26.49 123 LEU B O 1
ATOM 2175 N N . LEU B 1 125 ? 28.055 2.212 86.400 1.00 23.31 124 LEU B N 1
ATOM 2176 C CA . LEU B 1 125 ? 26.737 2.318 85.823 1.00 26.32 124 LEU B CA 1
ATOM 2177 C C . LEU B 1 125 ? 26.566 1.564 84.534 1.00 27.01 124 LEU B C 1
ATOM 2178 O O . LEU B 1 125 ? 27.368 1.653 83.634 1.00 23.64 124 LEU B O 1
ATOM 2183 N N . GLU B 1 126 ? 25.467 0.830 84.464 1.00 20.66 125 GLU B N 1
ATOM 2184 C CA . GLU B 1 126 ? 25.145 0.038 83.302 1.00 25.81 125 GLU B CA 1
ATOM 2185 C C . GLU B 1 126 ? 24.709 0.895 82.082 1.00 22.17 125 GLU B C 1
ATOM 2186 O O . GLU B 1 126 ? 25.194 0.659 80.967 1.00 25.28 125 GLU B O 1
ATOM 2192 N N . TRP B 1 127 ? 23.763 1.822 82.308 1.00 22.87 126 TRP B N 1
ATOM 2193 C CA . TRP B 1 127 ? 23.050 2.488 81.201 1.00 18.49 126 TRP B CA 1
ATOM 2194 C C . TRP B 1 127 ? 23.564 3.848 80.871 1.00 19.87 126 TRP B C 1
ATOM 2195 O O . TRP B 1 127 ? 23.837 4.680 81.760 1.00 22.07 126 TRP B O 1
ATOM 2206 N N . ASP B 1 128 ? 23.624 4.116 79.583 1.00 20.00 127 ASP B N 1
ATOM 2207 C CA . ASP B 1 128 ? 24.059 5.446 79.078 1.00 22.51 127 ASP B CA 1
ATOM 2208 C C . ASP B 1 128 ? 23.214 6.601 79.593 1.00 22.39 127 ASP B C 1
ATOM 2209 O O . ASP B 1 128 ? 23.730 7.631 79.901 1.00 21.83 127 ASP B O 1
ATOM 2214 N N . SER B 1 129 ? 21.921 6.412 79.690 1.00 24.70 128 SER B N 1
ATOM 2215 C CA . SER B 1 129 ? 21.038 7.491 80.176 1.00 22.97 128 SER B CA 1
ATOM 2216 C C . SER B 1 129 ? 21.378 7.950 81.603 1.00 19.79 128 SER B C 1
ATOM 2217 O O . SER B 1 129 ? 21.242 9.114 81.917 1.00 22.16 128 SER B O 1
ATOM 2220 N N . ASN B 1 130 ? 21.830 6.995 82.413 1.00 20.72 129 ASN B N 1
ATOM 2221 C CA . ASN B 1 130 ? 22.196 7.210 83.793 1.00 19.93 129 ASN B CA 1
ATOM 2222 C C . ASN B 1 130 ? 23.511 8.004 83.833 1.00 18.00 129 ASN B C 1
ATOM 2223 O O . ASN B 1 130 ? 23.687 8.942 84.632 1.00 22.81 129 ASN B O 1
ATOM 2228 N N . LYS B 1 131 ? 24.453 7.597 82.999 1.00 18.95 130 LYS B N 1
ATOM 2229 C CA . LYS B 1 131 ? 25.742 8.267 82.885 1.00 22.20 130 LYS B CA 1
ATOM 2230 C C . LYS B 1 131 ? 25.602 9.702 82.386 1.00 25.79 130 LYS B C 1
ATOM 2231 O O . LYS B 1 131 ? 26.252 10.574 82.900 1.00 24.93 130 LYS B O 1
ATOM 2237 N N . THR B 1 132 ? 24.698 9.956 81.432 1.00 23.55 131 THR B N 1
ATOM 2238 C CA . THR B 1 132 ? 24.504 11.341 80.922 1.00 26.18 131 THR B CA 1
ATOM 2239 C C . THR B 1 132 ? 23.891 12.220 82.038 1.00 20.43 131 THR B C 1
ATOM 2240 O O . THR B 1 132 ? 24.385 13.289 82.343 1.00 23.84 131 THR B O 1
ATOM 2244 N N . ALA B 1 133 ? 22.840 11.719 82.670 1.00 24.30 132 ALA B N 1
ATOM 2245 C CA . ALA B 1 133 ? 22.156 12.391 83.777 1.00 23.50 132 ALA B CA 1
ATOM 2246 C C . ALA B 1 133 ? 23.169 12.731 84.907 1.00 22.53 132 ALA B C 1
ATOM 2247 O O . ALA B 1 133 ? 23.173 13.817 85.444 1.00 22.42 132 ALA B O 1
ATOM 2249 N N . LEU B 1 134 ? 24.035 11.778 85.228 1.00 19.62 133 LEU B N 1
ATOM 2250 C CA . LEU B 1 134 ? 25.054 11.970 86.238 1.00 22.85 133 LEU B CA 1
ATOM 2251 C C . LEU B 1 134 ? 26.042 13.030 85.806 1.00 26.42 133 LEU B C 1
ATOM 2252 O O . LEU B 1 134 ? 26.482 13.864 86.607 1.00 25.79 133 LEU B O 1
ATOM 2257 N N . TYR B 1 135 ? 26.470 12.961 84.520 1.00 24.04 134 TYR B N 1
ATOM 2258 C CA . TYR B 1 135 ? 27.363 13.994 83.971 1.00 25.23 134 TYR B CA 1
ATOM 2259 C C . TYR B 1 135 ? 26.830 15.392 84.221 1.00 24.94 134 TYR B C 1
ATOM 2260 O O . TYR B 1 135 ? 27.565 16.273 84.739 1.00 23.39 134 TYR B O 1
ATOM 2269 N N . GLU B 1 136 ? 25.556 15.592 83.877 1.00 24.15 135 GLU B N 1
ATOM 2270 C CA . GLU B 1 136 ? 24.856 16.895 84.032 1.00 26.67 135 GLU B CA 1
ATOM 2271 C C . GLU B 1 136 ? 24.821 17.307 85.519 1.00 23.97 135 GLU B C 1
ATOM 2272 O O . GLU B 1 136 ? 25.193 18.435 85.860 1.00 26.27 135 GLU B O 1
ATOM 2278 N N . LEU B 1 137 ? 24.405 16.397 86.379 1.00 23.42 136 LEU B N 1
ATOM 2279 C CA . LEU B 1 137 ? 24.364 16.647 87.800 1.00 21.03 136 LEU B CA 1
ATOM 2280 C C . LEU B 1 137 ? 25.738 17.097 88.311 1.00 22.84 136 LEU B C 1
ATOM 2281 O O . LEU B 1 137 ? 25.839 18.132 88.987 1.00 29.68 136 LEU B O 1
ATOM 2286 N N . ASN B 1 138 ? 26.754 16.285 88.033 1.00 27.87 137 ASN B N 1
ATOM 2287 C CA . ASN B 1 138 ? 28.128 16.600 88.475 1.00 25.86 137 ASN B CA 1
ATOM 2288 C C . ASN B 1 138 ? 28.563 17.980 88.022 1.00 27.18 137 ASN B C 1
ATOM 2289 O O . ASN B 1 138 ? 29.187 18.762 88.806 1.00 32.04 137 ASN B O 1
ATOM 2294 N N . GLU B 1 139 ? 28.354 18.291 86.751 1.00 26.43 138 GLU B N 1
ATOM 2295 C CA . GLU B 1 139 ? 28.638 19.643 86.247 1.00 28.19 138 GLU B CA 1
ATOM 2296 C C . GLU B 1 139 ? 27.895 20.738 87.018 1.00 27.45 138 GLU B C 1
ATOM 2297 O O . GLU B 1 139 ? 28.495 21.787 87.392 1.00 33.21 138 GLU B O 1
ATOM 2303 N N . ARG B 1 140 ? 26.602 20.519 87.252 1.00 26.81 139 ARG B N 1
ATOM 2304 C CA . ARG B 1 140 ? 25.781 21.488 87.986 1.00 27.96 139 ARG B CA 1
ATOM 2305 C C . ARG B 1 140 ? 26.223 21.676 89.434 1.00 29.57 139 ARG B C 1
ATOM 2306 O O . ARG B 1 140 ? 26.164 22.795 89.971 1.00 32.23 139 ARG B O 1
ATOM 2314 N N . LEU B 1 141 ? 26.640 20.602 90.080 1.00 29.64 140 LEU B N 1
ATOM 2315 C CA . LEU B 1 141 ? 27.106 20.655 91.450 1.00 34.44 140 LEU B CA 1
ATOM 2316 C C . LEU B 1 141 ? 28.393 21.459 91.497 1.00 39.07 140 LEU B C 1
ATOM 2317 O O . LEU B 1 141 ? 28.498 22.436 92.219 1.00 37.49 140 LEU B O 1
ATOM 2322 N N . LYS B 1 142 ? 29.376 21.029 90.719 1.00 40.05 141 LYS B N 1
ATOM 2323 C CA . LYS B 1 142 ? 30.643 21.750 90.609 1.00 35.23 141 LYS B CA 1
ATOM 2324 C C . LYS B 1 142 ? 30.449 23.259 90.404 1.00 37.84 141 LYS B C 1
ATOM 2325 O O . LYS B 1 142 ? 31.139 24.066 91.010 1.00 40.87 141 LYS B O 1
ATOM 2331 N N . ASN B 1 143 ? 29.536 23.634 89.517 1.00 37.18 142 ASN B N 1
ATOM 2332 C CA . ASN B 1 143 ? 29.315 25.035 89.191 1.00 40.22 142 ASN B CA 1
ATOM 2333 C C . ASN B 1 143 ? 28.290 25.744 90.083 1.00 38.86 142 ASN B C 1
ATOM 2334 O O . ASN B 1 143 ? 27.954 26.896 89.820 1.00 38.54 142 ASN B O 1
ATOM 2339 N N . ASN B 1 144 ? 27.807 25.054 91.116 1.00 48.28 143 ASN B N 1
ATOM 2340 C CA . ASN B 1 144 ? 26.699 25.538 91.955 1.00 39.47 143 ASN B CA 1
ATOM 2341 C C . ASN B 1 144 ? 25.609 26.071 91.007 1.00 35.33 143 ASN B C 1
ATOM 2342 O O . ASN B 1 144 ? 25.158 27.209 91.108 1.00 44.28 143 ASN B O 1
ATOM 2347 N N . ASP B 1 145 ? 25.176 25.188 90.085 1.00 27.38 144 ASP B N 1
ATOM 2348 C CA . ASP B 1 145 ? 24.262 25.582 88.982 1.00 31.35 144 ASP B CA 1
ATOM 2349 C C . ASP B 1 145 ? 23.074 24.608 88.851 1.00 33.60 144 ASP B C 1
ATOM 2350 O O . ASP B 1 145 ? 22.700 24.162 87.742 1.00 26.27 144 ASP B O 1
ATOM 2363 N N . LYS B 1 147 ? 19.193 23.386 88.742 1.00 33.51 146 LYS B N 1
ATOM 2364 C CA . LYS B 1 147 ? 17.917 23.976 88.376 1.00 31.65 146 LYS B CA 1
ATOM 2365 C C . LYS B 1 147 ? 17.170 24.296 89.666 1.00 27.94 146 LYS B C 1
ATOM 2366 O O . LYS B 1 147 ? 17.263 23.574 90.636 1.00 26.98 146 LYS B O 1
ATOM 2372 N N . ALA B 1 148 ? 16.449 25.414 89.671 1.00 27.17 147 ALA B N 1
ATOM 2373 C CA . ALA B 1 148 ? 15.636 25.816 90.789 1.00 29.22 147 ALA B CA 1
ATOM 2374 C C . ALA B 1 148 ? 14.578 24.812 91.135 1.00 35.89 147 ALA B C 1
ATOM 2375 O O . ALA B 1 148 ? 14.020 24.115 90.249 1.00 39.15 147 ALA B O 1
#

Sequence (287 aa):
RQPFQVLLVIPFIKTEANYQFGVLHRTDADVWQFVAGGGEDEEAIISSETAKRESIEELNLDVDVKYSLDSHASIPNFHFSFNKPYVVPEYCFAIDLTSCSYQVTLSLEHSELRWVSYESAIQLLEWDSNKTALYELNERLKNNDKAAQPFQVLVIPFIKTEANYQFGVLHRTDADVWQFVAGGGEDEEAISETAKRESIEELNLDVDVKYSLDSHASIPNFHFSFNKPYVVPEYCFAIDLTSCSYQVTLSLEHSELRWVSYESAIQLLEWDSNKTALYELNERLKNNDKA

B-factor: mean 31.65, std 11.34, range [16.72, 107.07]

CATH classification: 3.90.79.10

Secondary structure (P-SEA, 3-state):
cccbbbbbbbbbbcccbbbbbbbbbccccccccbbbbbcccccaaaaaaaaaaaaacccccccccccccccccccccccccccbbbbbbbccccccccccccccccccccccccaaaaaaacccaaaaaaaaaaaaaaaacccc/cbbbbbbbbbbbcccbbbbbbbbbccccccccccccccccccaaaaaaaaaaaaccccccccccccccccccccccccccccbbbbbbbbbbcccbbbbccccccccbbbbbcaaaaaaccccaaaaaaaaaaaaaaaacccc

Nearest PDB structures (foldseek):
  3son-assembly1_B  TM=1.005E+00  e=4.885E-30  Listeria monocytogenes ATCC 19115
  5xd4-assembly1_A  TM=8.568E-01  e=1.233E-07  Mycolicibacterium smegmatis MC2 155
  1kt9-assembly1_A  TM=7.185E-01  e=2.272E-08  Caenorhabditis elegans
  6am0-assembly1_A  TM=6.880E-01  e=2.508E-05  Kluyveromyces lactis NRRL Y-1140
  6am0-assembly1_E  TM=6.834E-01  e=4.874E-05  Kluyveromyces lactis NRRL Y-1140

Radius of gyration: 20.46 Å; Cα contacts (8 Å, |Δi|>4): 598; chains: 2; bounding box: 42×40×63 Å